Protein AF-0000000066913625 (afdb_homodimer)

Nearest PDB structures (foldseek):
  9cai-assembly1_CZ  TM=9.473E-01  e=6.617E-18  Caenorhabditis elegans
  8c3a-assembly1_AA  TM=9.502E-01  e=1.843E-16  Candida albicans
  8eug-assembly1_Z  TM=9.203E-01  e=8.140E-16  Schizosaccharomyces pombe
  8ove-assembly1_Ba  TM=8.677E-01  e=1.788E-14  Trypanosoma brucei brucei
  8ipb-assembly1_CA  TM=9.277E-01  e=2.301E-13  Triticum aestivum

pLDDT: mean 92.74, std 6.45, range [60.88, 98.31]

Sequence (274 aa):
MGKIMKAGMVVLVLAGKYAGRKGLIVRTFDESTNERAYAHALVAGIDRYPLKITRKMGKHKRIHRSTIRPFLKIYNYSHLLPTRYKVADFTYDKKIINKECFRDPARKIKANREVKQMFQKRFKAGKNKWFFTKLRFMGKIMKAGMVVLVLAGKYAGRKGLIVRTFDESTNERAYAHALVAGIDRYPLKITRKMGKHKRIHRSTIRPFLKIYNYSHLLPTRYKVADFTYDKKIINKECFRDPARKIKANREVKQMFQKRFKAGKNKWFFTKLRF

InterPro domains:
  IPR001141 Large ribosomal subunit protein eL27 [PF01777] (52-137)
  IPR001141 Large ribosomal subunit protein eL27 [PTHR10497] (1-137)
  IPR005824 KOW [PF00467] (10-31)
  IPR008991 Translation protein SH3-like domain superfamily [SSF50104] (3-137)
  IPR018262 Large ribosomal subunit protein eL27, conserved site [PS01107] (126-137)
  IPR038655 Large ribosomal subunit protein eL27 superfamily [G3DSA:2.30.30.770] (1-137)
  IPR041991 Large ribosomal subunit protein eL27, KOW domain [cd06090] (6-87)

Secondary structure (DSSP, 8-state):
-TTT--TTEEEEE-SSTTTT-EEEEEEEE-SPPSS-SS-EEEEEEEEE------TTS-HHHHHHHH--EEEEEEEEGGGEEEEEEE-TT----TTTSSGGGGG-HHHHHHHHHHHHHHHHHHHHHT-SGGGGSPP--/-TTT--TTEEEEE-SSTTTT-EEEEEEEE-SPPSS-SS-EEEEEEEEE------TTS-HHHHHHHH--EEEEEEEEGGGEEEEEEE-TT----TTTSSGGGGGSHHHHHHHHHHHHHHHHHHHHHT-SGGGGSPP--

Radius of gyration: 21.04 Å; Cα contacts (8 Å, |Δi|>4): 490; chains: 2; bounding box: 54×60×44 Å

Structure (mmCIF, N/CA/C/O backbone):
data_AF-0000000066913625-model_v1
#
loop_
_entity.id
_entity.type
_entity.pdbx_description
1 polymer '60S ribosomal protein L27'
#
loop_
_atom_site.group_PDB
_atom_site.id
_atom_site.type_symbol
_atom_site.label_atom_id
_atom_site.label_alt_id
_atom_site.label_comp_id
_atom_site.label_asym_id
_atom_site.label_entity_id
_atom_site.label_seq_id
_atom_site.pdbx_PDB_ins_code
_atom_site.Cartn_x
_atom_site.Cartn_y
_atom_site.Cartn_z
_atom_site.occupancy
_atom_site.B_iso_or_equiv
_atom_site.auth_seq_id
_atom_site.auth_comp_id
_atom_site.auth_asym_id
_atom_site.auth_atom_id
_atom_site.pdbx_PDB_model_num
ATOM 1 N N . MET A 1 1 ? -13.797 2.035 -8.469 1 61.31 1 MET A N 1
ATOM 2 C CA . MET A 1 1 ? -12.547 1.294 -8.359 1 61.31 1 MET A CA 1
ATOM 3 C C . MET A 1 1 ? -12.266 0.5 -9.633 1 61.31 1 MET A C 1
ATOM 5 O O . MET A 1 1 ? -11.109 0.312 -10.008 1 61.31 1 MET A O 1
ATOM 9 N N . GLY A 1 2 ? -13.273 0.128 -10.523 1 62.38 2 GLY A N 1
ATOM 10 C CA . GLY A 1 2 ? -13.156 -0.75 -11.68 1 62.38 2 GLY A CA 1
ATOM 11 C C . GLY A 1 2 ? -12.289 -0.174 -12.781 1 62.38 2 GLY A C 1
ATOM 12 O O . GLY A 1 2 ? -11.594 -0.914 -13.484 1 62.38 2 GLY A O 1
ATOM 13 N N . LYS A 1 3 ? -12.227 1.143 -12.922 1 76.19 3 LYS A N 1
ATOM 14 C CA . LYS A 1 3 ? -11.516 1.65 -14.086 1 76.19 3 LYS A CA 1
ATOM 15 C C . LYS A 1 3 ? -10.016 1.729 -13.82 1 76.19 3 LYS A C 1
ATOM 17 O O . LYS A 1 3 ? -9.211 1.674 -14.75 1 76.19 3 LYS A O 1
ATOM 22 N N . ILE A 1 4 ? -9.57 1.562 -12.57 1 88.19 4 ILE A N 1
ATOM 23 C CA . ILE A 1 4 ? -8.172 1.751 -12.203 1 88.19 4 ILE A CA 1
ATOM 24 C C . ILE A 1 4 ? -7.441 0.412 -12.25 1 88.19 4 ILE A C 1
ATOM 26 O O . ILE A 1 4 ? -6.277 0.35 -12.656 1 88.19 4 ILE A O 1
ATOM 30 N N . MET A 1 5 ? -8.242 -0.646 -12.156 1 94.19 5 MET A N 1
ATOM 31 C CA . MET A 1 5 ? -7.625 -1.966 -12.047 1 94.19 5 MET A CA 1
ATOM 32 C C . MET A 1 5 ? -7.371 -2.561 -13.43 1 94.19 5 MET A C 1
ATOM 34 O O . MET A 1 5 ? -8.273 -2.594 -14.273 1 94.19 5 MET A O 1
ATOM 38 N N . LYS A 1 6 ? -6.227 -2.939 -13.641 1 93.62 6 LYS A N 1
ATOM 39 C CA . LYS A 1 6 ? -5.859 -3.537 -14.922 1 93.62 6 LYS A CA 1
ATOM 40 C C . LYS A 1 6 ? -4.898 -4.707 -14.727 1 93.62 6 LYS A C 1
ATOM 42 O O . LYS A 1 6 ? -4.148 -4.746 -13.75 1 93.62 6 LYS A O 1
ATOM 47 N N . ALA A 1 7 ? -4.988 -5.574 -15.68 1 94.25 7 ALA A N 1
ATOM 48 C CA . ALA A 1 7 ? -4.039 -6.684 -15.656 1 94.25 7 ALA A CA 1
ATOM 49 C C . ALA A 1 7 ? -2.6 -6.176 -15.648 1 94.25 7 ALA A C 1
ATOM 51 O O . ALA A 1 7 ? -2.266 -5.227 -16.359 1 94.25 7 ALA A O 1
ATOM 52 N N . GLY A 1 8 ? -1.758 -6.824 -14.82 1 95.44 8 GLY A N 1
ATOM 53 C CA . GLY A 1 8 ? -0.358 -6.438 -14.75 1 95.44 8 GLY A CA 1
ATOM 54 C C . GLY A 1 8 ? -0.072 -5.438 -13.641 1 95.44 8 GLY A C 1
ATOM 55 O O . GLY A 1 8 ? 1.09 -5.164 -13.336 1 95.44 8 GLY A O 1
ATOM 56 N N . MET A 1 9 ? -1.076 -4.918 -13.047 1 96.38 9 MET A N 1
ATOM 57 C CA . MET A 1 9 ? -0.913 -3.945 -11.977 1 96.38 9 MET A CA 1
ATOM 58 C C . MET A 1 9 ? -0.543 -4.637 -10.664 1 96.38 9 MET A C 1
ATOM 60 O O . MET A 1 9 ? -1.094 -5.688 -10.336 1 96.38 9 MET A O 1
ATOM 64 N N . VAL A 1 10 ? 0.346 -4.031 -10.008 1 97.44 10 VAL A N 1
ATOM 65 C CA . VAL A 1 10 ? 0.692 -4.512 -8.672 1 97.44 10 VAL A CA 1
ATOM 66 C C . VAL A 1 10 ? -0.268 -3.918 -7.645 1 97.44 10 VAL A C 1
ATOM 68 O O . VAL A 1 10 ? -0.562 -2.721 -7.68 1 97.44 10 VAL A O 1
ATOM 71 N N . VAL A 1 11 ? -0.704 -4.742 -6.746 1 97.88 11 VAL A N 1
ATOM 72 C CA . VAL A 1 11 ? -1.655 -4.309 -5.73 1 97.88 11 VAL A CA 1
ATOM 73 C C . VAL A 1 11 ? -1.216 -4.812 -4.359 1 97.88 11 VAL A C 1
ATOM 75 O O . VAL A 1 11 ? -0.392 -5.727 -4.262 1 97.88 11 VAL A O 1
ATOM 78 N N . LEU A 1 12 ? -1.674 -4.188 -3.348 1 97.38 12 LEU A N 1
ATOM 79 C CA . LEU A 1 12 ? -1.565 -4.68 -1.977 1 97.38 12 LEU A CA 1
ATOM 80 C C . LEU A 1 12 ? -2.895 -5.246 -1.495 1 97.38 12 LEU A C 1
ATOM 82 O O . LEU A 1 12 ? -3.938 -4.605 -1.639 1 97.38 12 LEU A O 1
ATOM 86 N N . VAL A 1 13 ? -2.852 -6.422 -0.965 1 97.19 13 VAL A N 1
ATOM 87 C CA . VAL A 1 13 ? -4.059 -7.016 -0.402 1 97.19 13 VAL A CA 1
ATOM 88 C C . VAL A 1 13 ? -4.379 -6.367 0.941 1 97.19 13 VAL A C 1
ATOM 90 O O . VAL A 1 13 ? -3.51 -6.254 1.808 1 97.19 13 VAL A O 1
ATOM 93 N N . LEU A 1 14 ? -5.629 -5.98 1.16 1 95.81 14 LEU A N 1
ATOM 94 C CA . LEU A 1 14 ? -5.969 -5.172 2.326 1 95.81 14 LEU A CA 1
ATOM 95 C C . LEU A 1 14 ? -6.723 -5.996 3.361 1 95.81 14 LEU A C 1
ATOM 97 O O . LEU A 1 14 ? -6.855 -5.582 4.516 1 95.81 14 LEU A O 1
ATOM 101 N N . ALA A 1 15 ? -7.184 -7.176 2.924 1 95.12 15 ALA A N 1
ATOM 102 C CA . ALA A 1 15 ? -8.055 -7.934 3.816 1 95.12 15 ALA A CA 1
ATOM 103 C C . ALA A 1 15 ? -7.801 -9.438 3.686 1 95.12 15 ALA A C 1
ATOM 105 O O . ALA A 1 15 ? -7.27 -9.898 2.672 1 95.12 15 ALA A O 1
ATOM 106 N N . GLY A 1 16 ? -8.164 -10.133 4.812 1 93.75 16 GLY A N 1
ATOM 107 C CA . GLY A 1 16 ? -8.125 -11.586 4.762 1 93.75 16 GLY A CA 1
ATOM 108 C C . GLY A 1 16 ? -6.773 -12.164 5.145 1 93.75 16 GLY A C 1
ATOM 109 O O . GLY A 1 16 ? -5.977 -11.5 5.809 1 93.75 16 GLY A O 1
ATOM 110 N N . LYS A 1 17 ? -6.555 -13.328 4.758 1 94.25 17 LYS A N 1
ATOM 111 C CA . LYS A 1 17 ? -5.391 -14.133 5.129 1 94.25 17 LYS A CA 1
ATOM 112 C C . LYS A 1 17 ? -4.102 -13.492 4.629 1 94.25 17 LYS A C 1
ATOM 114 O O . LYS A 1 17 ? -3.07 -13.547 5.305 1 94.25 17 LYS A O 1
ATOM 119 N N . TYR A 1 18 ? -4.227 -12.852 3.488 1 96.69 18 TYR A N 1
ATOM 120 C CA . TYR A 1 18 ? -3.014 -12.375 2.834 1 96.69 18 TYR A CA 1
ATOM 121 C C . TYR A 1 18 ? -2.914 -10.859 2.896 1 96.69 18 TYR A C 1
ATOM 123 O O . TYR A 1 18 ? -2.26 -10.234 2.057 1 96.69 18 TYR A O 1
ATOM 131 N N . ALA A 1 19 ? -3.625 -10.297 3.924 1 95.62 19 ALA A N 1
ATOM 132 C CA . ALA A 1 19 ? -3.535 -8.844 4.082 1 95.62 19 ALA A CA 1
ATOM 133 C C . ALA A 1 19 ? -2.088 -8.398 4.262 1 95.62 19 ALA A C 1
ATOM 135 O O . ALA A 1 19 ? -1.332 -9.016 5.02 1 95.62 19 ALA A O 1
ATOM 136 N N . GLY A 1 20 ? -1.718 -7.34 3.463 1 94.31 20 GLY A N 1
ATOM 137 C CA . GLY A 1 20 ? -0.367 -6.805 3.551 1 94.31 20 GLY A CA 1
ATOM 138 C C . GLY A 1 20 ? 0.569 -7.375 2.504 1 94.31 20 GLY A C 1
ATOM 139 O O . GLY A 1 20 ? 1.677 -6.867 2.311 1 94.31 20 GLY A O 1
ATOM 140 N N . ARG A 1 21 ? 0.112 -8.422 1.852 1 96.44 21 ARG A N 1
ATOM 141 C CA . ARG A 1 21 ? 0.942 -9.039 0.824 1 96.44 21 ARG A CA 1
ATOM 142 C C . ARG A 1 21 ? 0.783 -8.32 -0.513 1 96.44 21 ARG A C 1
ATOM 144 O O . ARG A 1 21 ? -0.276 -7.762 -0.8 1 96.44 21 ARG A O 1
ATOM 151 N N . LYS A 1 22 ? 1.824 -8.32 -1.261 1 97.38 22 LYS A N 1
ATOM 152 C CA . LYS A 1 22 ? 1.764 -7.785 -2.617 1 97.38 22 LYS A CA 1
ATOM 153 C C . LYS A 1 22 ? 1.231 -8.828 -3.598 1 97.38 22 LYS A C 1
ATOM 155 O O . LYS A 1 22 ? 1.508 -10.016 -3.453 1 97.38 22 LYS A O 1
ATOM 160 N N . GLY A 1 23 ? 0.48 -8.375 -4.559 1 98.06 23 GLY A N 1
ATOM 161 C CA . GLY A 1 23 ? -0.041 -9.242 -5.602 1 98.06 23 GLY A CA 1
ATOM 162 C C . GLY A 1 23 ? -0.01 -8.602 -6.98 1 98.06 23 GLY A C 1
ATOM 163 O O . GLY A 1 23 ? 0.17 -7.391 -7.102 1 98.06 23 GLY A O 1
ATOM 164 N N . LEU A 1 24 ? -0.147 -9.422 -7.906 1 97.5 24 LEU A N 1
ATOM 165 C CA . LEU A 1 24 ? -0.264 -9.039 -9.305 1 97.5 24 LEU A CA 1
ATOM 166 C C . LEU A 1 24 ? -1.645 -9.391 -9.852 1 97.5 24 LEU A C 1
ATOM 168 O O . LEU A 1 24 ? -2.094 -10.531 -9.734 1 97.5 24 LEU A O 1
ATOM 172 N N . ILE A 1 25 ? -2.234 -8.375 -10.453 1 96.88 25 ILE A N 1
ATOM 173 C CA . ILE A 1 25 ? -3.525 -8.656 -11.078 1 96.88 25 ILE A CA 1
ATOM 174 C C . ILE A 1 25 ? -3.316 -9.445 -12.367 1 96.88 25 ILE A C 1
ATOM 176 O O . ILE A 1 25 ? -2.68 -8.961 -13.305 1 96.88 25 ILE A O 1
ATOM 180 N N . VAL A 1 26 ? -3.855 -10.562 -12.398 1 96.25 26 VAL A N 1
ATOM 181 C CA . VAL A 1 26 ? -3.754 -11.43 -13.578 1 96.25 26 VAL A CA 1
ATOM 182 C C . VAL A 1 26 ? -4.875 -11.102 -14.555 1 96.25 26 VAL A C 1
ATOM 184 O O . VAL A 1 26 ? -4.648 -11.023 -15.766 1 96.25 26 VAL A O 1
ATOM 187 N N . ARG A 1 27 ? -6.051 -10.914 -14.047 1 94.12 27 ARG A N 1
ATOM 188 C CA . ARG A 1 27 ? -7.23 -10.617 -14.852 1 94.12 27 ARG A CA 1
ATOM 189 C C . ARG A 1 27 ? -8.273 -9.859 -14.039 1 94.12 27 ARG A C 1
ATOM 191 O O . ARG A 1 27 ? -8.414 -10.078 -12.836 1 94.12 27 ARG A O 1
ATOM 198 N N . THR A 1 28 ? -8.938 -9.031 -14.734 1 93.56 28 THR A N 1
ATOM 199 C CA . THR A 1 28 ? -9.992 -8.266 -14.094 1 93.56 28 THR A CA 1
ATOM 200 C C . THR A 1 28 ? -11.359 -8.68 -14.625 1 93.56 28 THR A C 1
ATOM 202 O O . THR A 1 28 ? -11.492 -9.07 -15.789 1 93.56 28 THR A O 1
ATOM 205 N N . PHE A 1 29 ? -12.281 -8.609 -13.75 1 91.62 29 PHE A N 1
ATOM 206 C CA . PHE A 1 29 ? -13.68 -8.875 -14.078 1 91.62 29 PHE A CA 1
ATOM 207 C C . PHE A 1 29 ? -14.57 -7.727 -13.617 1 91.62 29 PHE A C 1
ATOM 209 O O . PHE A 1 29 ? -15.156 -7.781 -12.531 1 91.62 29 PHE A O 1
ATOM 216 N N . ASP A 1 30 ? -14.758 -6.777 -14.438 1 87.56 30 ASP A N 1
ATOM 217 C CA . ASP A 1 30 ? -15.438 -5.543 -14.07 1 87.56 30 ASP A CA 1
ATOM 218 C C . ASP A 1 30 ? -16.953 -5.738 -14.047 1 87.56 30 ASP A C 1
ATOM 220 O O . ASP A 1 30 ? -17.672 -5.043 -13.32 1 87.56 30 ASP A O 1
ATOM 224 N N . GLU A 1 31 ? -17.406 -6.59 -14.945 1 81.5 31 GLU A N 1
ATOM 225 C CA . GLU A 1 31 ? -18.844 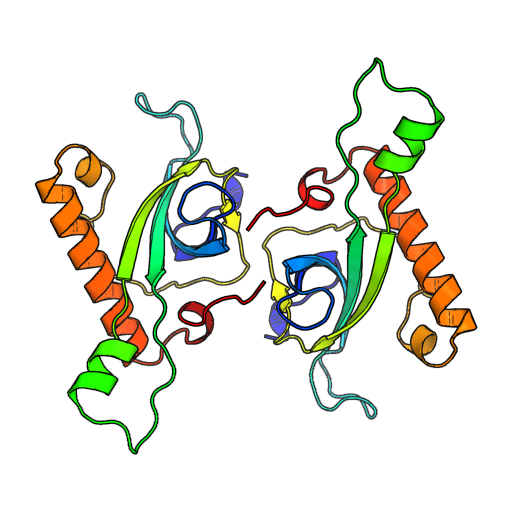-6.832 -14.992 1 81.5 31 GLU A CA 1
ATOM 226 C C . GLU A 1 31 ? -19.234 -7.977 -14.055 1 81.5 31 GLU A C 1
ATOM 228 O O . GLU A 1 31 ? -18.453 -8.922 -13.859 1 81.5 31 GLU A O 1
ATOM 233 N N . SER A 1 32 ? -20.297 -7.668 -13.266 1 73.5 32 SER A N 1
ATOM 234 C CA . SER A 1 32 ? -20.828 -8.695 -12.375 1 73.5 32 SER A CA 1
ATOM 235 C C . SER A 1 32 ? -21.078 -10 -13.125 1 73.5 32 SER A C 1
ATOM 237 O O . SER A 1 32 ? -21.5 -9.984 -14.281 1 73.5 32 SER A O 1
ATOM 239 N N . THR A 1 33 ? -20.422 -11 -12.688 1 72.81 33 THR A N 1
ATOM 240 C CA . THR A 1 33 ? -20.672 -12.328 -13.242 1 72.81 33 THR A CA 1
ATOM 241 C C . THR A 1 33 ? -21.734 -13.055 -12.43 1 72.81 33 THR A C 1
ATOM 243 O O . THR A 1 33 ? -22.156 -12.586 -11.367 1 72.81 33 THR A O 1
ATOM 246 N N . ASN A 1 34 ? -22.281 -13.961 -13.062 1 72.31 34 ASN A N 1
ATOM 247 C CA . ASN A 1 34 ? -23.297 -14.766 -12.391 1 72.31 34 ASN A CA 1
ATOM 248 C C . ASN A 1 34 ? -22.797 -15.305 -11.055 1 72.31 34 ASN A C 1
ATOM 250 O O . ASN A 1 34 ? -23.578 -15.5 -10.125 1 72.31 34 ASN A O 1
ATOM 254 N N . GLU A 1 35 ? -21.547 -15.375 -10.938 1 78.31 35 GLU A N 1
ATOM 255 C CA . GLU A 1 35 ? -21 -15.984 -9.734 1 78.31 35 GLU A CA 1
ATOM 256 C C . GLU A 1 35 ? -20.719 -14.938 -8.664 1 78.31 35 GLU A C 1
ATOM 258 O O . GLU A 1 35 ? -20.875 -15.195 -7.469 1 78.31 35 GLU A O 1
ATOM 263 N N . ARG A 1 36 ? -20.344 -13.734 -9.188 1 81.25 36 ARG A N 1
ATOM 264 C CA . ARG A 1 36 ? -20 -12.68 -8.242 1 81.25 36 ARG A CA 1
ATOM 265 C C . ARG A 1 36 ? -20.625 -11.352 -8.633 1 81.25 36 ARG A C 1
ATOM 267 O O . ARG A 1 36 ? -20.391 -10.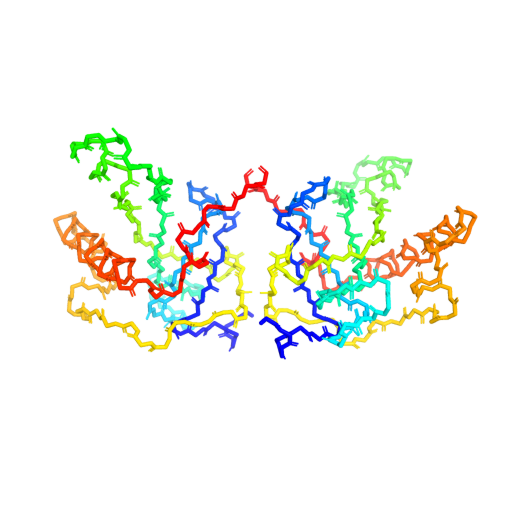844 -9.734 1 81.25 36 ARG A O 1
ATOM 274 N N . ALA A 1 37 ? -21.281 -10.859 -7.73 1 83.69 37 ALA A N 1
ATOM 275 C CA . ALA A 1 37 ? -22.078 -9.664 -7.992 1 83.69 37 ALA A CA 1
ATOM 276 C C . ALA A 1 37 ? -21.219 -8.406 -7.934 1 83.69 37 ALA A C 1
ATOM 278 O O . ALA A 1 37 ? -21.703 -7.305 -8.18 1 83.69 37 ALA A O 1
ATOM 279 N N . TYR A 1 38 ? -19.953 -8.602 -7.688 1 86.94 38 TYR A N 1
ATOM 280 C CA . TYR A 1 38 ? -19.109 -7.414 -7.551 1 86.94 38 TYR A CA 1
ATOM 281 C C . TYR A 1 38 ? -17.906 -7.488 -8.492 1 86.94 38 TYR A C 1
ATOM 283 O O . TYR A 1 38 ? -17.531 -8.57 -8.953 1 86.94 38 TYR A O 1
ATOM 291 N N . ALA A 1 39 ? -17.391 -6.324 -8.852 1 92.44 39 ALA A N 1
ATOM 292 C CA . ALA A 1 39 ? -16.141 -6.27 -9.602 1 92.44 39 ALA A CA 1
ATOM 293 C C . ALA A 1 39 ? -15.008 -6.926 -8.828 1 92.44 39 ALA A C 1
ATOM 295 O O . ALA A 1 39 ? -14.883 -6.738 -7.613 1 92.44 39 ALA A O 1
ATOM 296 N N . HIS A 1 40 ? -14.305 -7.727 -9.516 1 94.75 40 HIS A N 1
ATOM 297 C CA . HIS A 1 40 ? -13.281 -8.492 -8.82 1 94.75 40 HIS A CA 1
ATOM 298 C C . HIS A 1 40 ? -12.102 -8.805 -9.742 1 94.75 40 HIS A C 1
ATOM 300 O O . HIS A 1 40 ? -12.156 -8.5 -10.938 1 94.75 40 HIS A O 1
ATOM 306 N N . ALA A 1 41 ? -11.102 -9.281 -9.172 1 95.88 41 ALA A N 1
ATOM 307 C CA . ALA A 1 41 ? -9.891 -9.594 -9.922 1 95.88 41 ALA A CA 1
ATOM 308 C C . ALA A 1 41 ? -9.289 -10.914 -9.469 1 95.88 41 ALA A C 1
ATOM 310 O O . ALA A 1 41 ? -9.43 -11.305 -8.305 1 95.88 41 ALA A O 1
ATOM 311 N N . LEU A 1 42 ? -8.75 -11.578 -10.445 1 96.69 42 LEU A N 1
ATOM 312 C CA . LEU A 1 42 ? -7.859 -12.695 -10.141 1 96.69 42 LEU A CA 1
ATOM 313 C C . LEU A 1 42 ? -6.449 -12.203 -9.836 1 96.69 42 LEU A C 1
ATOM 315 O O . LEU A 1 42 ? -5.82 -11.547 -10.672 1 96.69 42 LEU A O 1
ATOM 319 N N . VAL A 1 43 ? -5.945 -12.547 -8.602 1 98 43 VAL A N 1
ATOM 320 C CA . VAL A 1 43 ? -4.68 -11.992 -8.141 1 98 43 VAL A CA 1
ATOM 321 C C . VAL A 1 43 ? -3.705 -13.117 -7.812 1 98 43 VAL A C 1
ATOM 323 O O . VAL A 1 43 ? -4.055 -14.062 -7.098 1 98 43 VAL A O 1
ATOM 326 N N . ALA A 1 44 ? -2.547 -13.016 -8.414 1 98.06 44 ALA A N 1
ATOM 327 C CA . ALA A 1 44 ? -1.406 -13.844 -8.023 1 98.06 44 ALA A CA 1
ATOM 328 C C . ALA A 1 44 ? -0.477 -13.078 -7.082 1 98.06 44 ALA A C 1
ATOM 330 O O . ALA A 1 44 ? 0.078 -12.047 -7.453 1 98.06 44 ALA A O 1
ATOM 331 N N . GLY A 1 45 ? -0.254 -13.609 -5.871 1 98.31 45 GLY A N 1
ATOM 332 C CA . GLY A 1 45 ? 0.525 -12.867 -4.895 1 98.31 45 GLY A CA 1
ATOM 333 C C . GLY A 1 45 ? 1.609 -13.703 -4.234 1 98.31 45 GLY A C 1
ATOM 334 O O . GLY A 1 45 ? 1.809 -14.867 -4.594 1 98.31 45 GLY A O 1
ATOM 335 N N . ILE A 1 46 ? 2.305 -13.016 -3.398 1 98.25 46 ILE A N 1
ATOM 336 C CA . ILE A 1 46 ? 3.408 -13.664 -2.697 1 98.25 46 ILE A CA 1
ATOM 337 C C . ILE A 1 46 ? 3.049 -13.844 -1.224 1 98.25 46 ILE A C 1
ATOM 339 O O . ILE A 1 46 ? 2.854 -12.867 -0.501 1 98.25 46 ILE A O 1
ATOM 343 N N . ASP A 1 47 ? 3 -15.062 -0.816 1 97.38 47 ASP A N 1
ATOM 344 C CA . ASP A 1 47 ? 2.707 -15.375 0.58 1 97.38 47 ASP A CA 1
ATOM 345 C C . ASP A 1 47 ? 3.986 -15.422 1.411 1 97.38 47 ASP A C 1
ATOM 347 O O . ASP A 1 47 ? 4.07 -14.797 2.469 1 97.38 47 ASP A O 1
ATOM 351 N N . ARG A 1 48 ? 4.988 -16.062 0.918 1 96.75 48 ARG A N 1
ATOM 352 C CA . ARG A 1 48 ? 6.305 -16.109 1.547 1 96.75 48 ARG A CA 1
ATOM 353 C C . ARG A 1 48 ? 7.367 -15.484 0.646 1 96.75 48 ARG A C 1
ATOM 355 O O . ARG A 1 48 ? 7.633 -15.992 -0.447 1 96.75 48 ARG A O 1
ATOM 362 N N . TYR A 1 49 ? 7.895 -14.469 1.174 1 97.5 49 TYR A N 1
ATOM 363 C CA . TYR A 1 49 ? 8.898 -13.734 0.413 1 97.5 49 TYR A CA 1
ATOM 364 C C . TYR A 1 49 ? 10.273 -14.383 0.549 1 97.5 49 TYR A C 1
ATOM 366 O O . TYR A 1 49 ? 10.594 -14.961 1.591 1 97.5 49 TYR A O 1
ATOM 374 N N . PRO A 1 50 ? 11.055 -14.242 -0.523 1 96.5 50 PRO A N 1
ATOM 375 C CA . PRO A 1 50 ? 12.445 -14.68 -0.395 1 96.5 50 PRO A CA 1
ATOM 376 C C . PRO A 1 50 ? 13.234 -13.844 0.6 1 96.5 50 PRO A C 1
ATOM 378 O O . PRO A 1 50 ? 12.938 -12.664 0.799 1 96.5 50 PRO A O 1
ATOM 381 N N . LEU A 1 51 ? 14.242 -14.516 1.228 1 95.31 51 LEU A N 1
ATOM 382 C CA . LEU A 1 51 ? 15.07 -13.852 2.232 1 95.31 51 LEU A CA 1
ATOM 383 C C . LEU A 1 51 ? 16.484 -13.617 1.709 1 95.31 51 LEU A C 1
ATOM 385 O O . LEU A 1 51 ? 16.875 -14.188 0.69 1 95.31 51 LEU A O 1
ATOM 389 N N . LYS A 1 52 ? 17.109 -12.758 2.373 1 92.12 52 LYS A N 1
ATOM 390 C CA . LYS A 1 52 ? 18.484 -12.445 1.988 1 92.12 52 LYS A CA 1
ATOM 391 C C . LYS A 1 52 ? 19.391 -13.664 2.121 1 92.12 52 LYS A C 1
ATOM 393 O O . LYS A 1 52 ? 19.281 -14.414 3.092 1 92.12 52 LYS A O 1
ATOM 398 N N . ILE A 1 53 ? 20.281 -13.766 1.177 1 93.31 53 ILE A N 1
ATOM 399 C CA . ILE A 1 53 ? 21.234 -14.875 1.134 1 93.31 53 ILE A CA 1
ATOM 400 C C . ILE A 1 53 ? 22.656 -14.352 1.271 1 93.31 53 ILE A C 1
ATOM 402 O O . ILE A 1 53 ? 23 -13.312 0.698 1 93.31 53 ILE A O 1
ATOM 406 N N . THR A 1 54 ? 23.375 -14.977 2.209 1 94.12 54 THR A N 1
ATOM 407 C CA . THR A 1 54 ? 24.781 -14.617 2.322 1 94.12 54 THR A CA 1
ATOM 408 C C . THR A 1 54 ? 25.656 -15.688 1.69 1 94.12 54 THR A C 1
ATOM 410 O O . THR A 1 54 ? 25.219 -16.812 1.457 1 94.12 54 THR A O 1
ATOM 413 N N . ARG A 1 55 ? 26.984 -15.359 1.442 1 92.12 55 ARG A N 1
ATOM 414 C CA . ARG A 1 55 ? 27.922 -16.234 0.76 1 92.12 55 ARG A CA 1
ATOM 415 C C . ARG A 1 55 ? 28.297 -17.422 1.642 1 92.12 55 ARG A C 1
ATOM 417 O O . ARG A 1 55 ? 28.594 -18.516 1.137 1 92.12 55 ARG A O 1
ATOM 424 N N . LYS A 1 56 ? 28.234 -17.266 2.77 1 96.06 56 LYS A N 1
ATO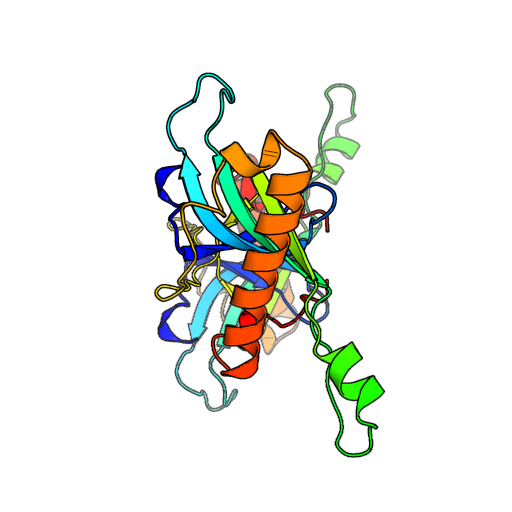M 425 C CA . LYS A 1 56 ? 28.688 -18.297 3.701 1 96.06 56 LYS A CA 1
ATOM 426 C C . LYS A 1 56 ? 27.625 -19.375 3.887 1 96.06 56 LYS A C 1
ATOM 428 O O . LYS A 1 56 ? 27.906 -20.453 4.406 1 96.06 56 LYS A O 1
ATOM 433 N N . MET A 1 57 ? 26.5 -19.078 3.389 1 95.75 57 MET A N 1
ATOM 434 C CA . MET A 1 57 ? 25.391 -19.984 3.627 1 95.75 57 MET A CA 1
ATOM 435 C C . MET A 1 57 ? 25.5 -21.234 2.744 1 95.75 57 MET A C 1
ATOM 437 O O . MET A 1 57 ? 25.938 -21.141 1.596 1 95.75 57 MET A O 1
ATOM 441 N N . GLY A 1 58 ? 25.125 -22.391 3.168 1 95.69 58 GLY A N 1
ATOM 442 C CA . GLY A 1 58 ? 25.125 -23.641 2.41 1 95.69 58 GLY A CA 1
ATOM 443 C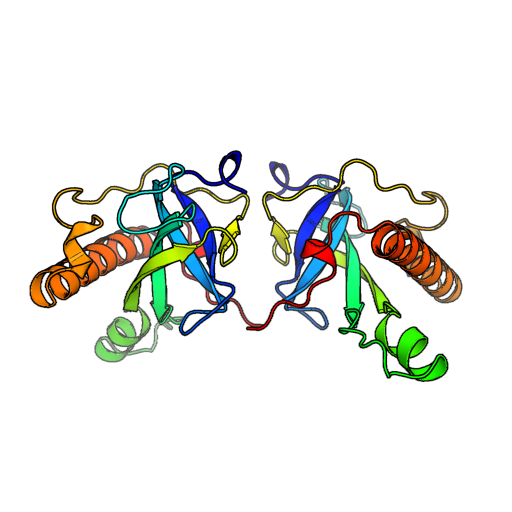 C . GLY A 1 58 ? 24.062 -23.672 1.329 1 95.69 58 GLY A C 1
ATOM 444 O O . GLY A 1 58 ? 23.156 -22.828 1.316 1 95.69 58 GLY A O 1
ATOM 445 N N . LYS A 1 59 ? 24.188 -24.641 0.529 1 94.94 59 LYS A N 1
ATOM 446 C CA . LYS A 1 59 ? 23.281 -24.766 -0.618 1 94.94 59 LYS A CA 1
ATOM 447 C C . LYS A 1 59 ? 21.844 -24.938 -0.169 1 94.94 59 LYS A C 1
ATOM 449 O O . LYS A 1 59 ? 20.938 -24.281 -0.707 1 94.94 59 LYS A O 1
ATOM 454 N N . HIS A 1 60 ? 21.609 -25.828 0.766 1 95.25 60 HIS A N 1
ATOM 455 C CA . HIS A 1 60 ? 20.25 -26.109 1.225 1 95.25 60 HIS A CA 1
ATOM 456 C C . HIS A 1 60 ? 19.594 -24.859 1.815 1 95.25 60 HIS A C 1
ATOM 458 O O . HIS A 1 60 ? 18.422 -24.578 1.538 1 95.25 60 HIS A O 1
ATOM 464 N N . LYS A 1 61 ? 20.359 -24.078 2.541 1 94.38 61 LYS A N 1
ATOM 465 C CA . LYS A 1 61 ? 19.844 -22.844 3.16 1 94.38 61 LYS A CA 1
ATOM 466 C C . LYS A 1 61 ? 19.562 -21.781 2.113 1 94.38 61 LYS A C 1
ATOM 468 O O . LYS A 1 61 ? 18.578 -21.047 2.211 1 94.38 61 LYS A O 1
ATOM 473 N N . ARG A 1 62 ? 20.328 -21.781 1.104 1 95.19 62 ARG A N 1
ATOM 474 C CA . ARG A 1 62 ? 20.141 -20.828 0.025 1 95.19 62 ARG A CA 1
ATOM 475 C C . ARG A 1 62 ? 18.844 -21.094 -0.737 1 95.19 62 ARG A C 1
ATOM 477 O O . ARG A 1 62 ? 18.109 -20.156 -1.058 1 95.19 62 ARG A O 1
ATOM 484 N N . ILE A 1 63 ? 18.656 -22.312 -1.001 1 93.38 63 ILE A N 1
ATOM 485 C CA . ILE A 1 63 ? 17.453 -22.703 -1.729 1 93.38 63 ILE A CA 1
ATOM 486 C C . ILE A 1 63 ? 16.219 -22.375 -0.891 1 93.38 63 ILE A C 1
ATOM 488 O O . ILE A 1 63 ? 15.25 -21.797 -1.395 1 93.38 63 ILE A O 1
ATOM 492 N N . HIS A 1 64 ? 16.297 -22.688 0.364 1 94.25 64 HIS A N 1
ATOM 493 C CA . HIS A 1 64 ? 15.18 -22.453 1.275 1 94.25 64 HIS A CA 1
ATOM 494 C C . HIS A 1 64 ? 14.852 -20.969 1.38 1 94.25 64 HIS A C 1
ATOM 496 O O . HIS A 1 64 ? 13.688 -20.594 1.338 1 94.25 64 HIS A O 1
ATOM 502 N N . ARG A 1 65 ? 15.852 -20.188 1.324 1 95.38 65 ARG A N 1
ATOM 503 C CA . ARG A 1 65 ? 15.68 -18.75 1.529 1 95.38 65 ARG A CA 1
ATOM 504 C C . ARG A 1 65 ? 15.234 -18.062 0.243 1 95.38 65 ARG A C 1
ATOM 506 O O . ARG A 1 65 ? 14.664 -16.969 0.282 1 95.38 65 ARG A O 1
ATOM 513 N N . SER A 1 66 ? 15.453 -18.703 -0.858 1 95.38 66 SER A N 1
ATOM 514 C CA . SER A 1 66 ? 15.117 -18.078 -2.137 1 95.38 66 SER A CA 1
ATOM 515 C C . SER A 1 66 ? 13.766 -18.562 -2.654 1 95.38 66 SER A C 1
ATOM 517 O O . SER A 1 66 ? 13.289 -18.094 -3.688 1 95.38 66 SER A O 1
ATOM 519 N N . THR A 1 67 ? 13.203 -19.484 -1.937 1 95.69 67 THR A N 1
ATOM 520 C CA . THR A 1 67 ? 11.961 -20.094 -2.404 1 95.69 67 THR A CA 1
ATOM 521 C C . THR A 1 67 ? 10.773 -19.172 -2.119 1 95.69 67 THR A C 1
ATOM 523 O O . THR A 1 67 ? 10.641 -18.641 -1.01 1 95.69 67 THR A O 1
ATOM 526 N N . ILE A 1 68 ? 9.984 -19.016 -3.139 1 97.25 68 ILE A N 1
ATOM 527 C CA . ILE A 1 68 ? 8.797 -18.172 -3.033 1 97.25 68 ILE A CA 1
ATOM 528 C C . ILE A 1 68 ? 7.555 -19.047 -2.9 1 97.25 68 ILE A C 1
ATOM 530 O O . ILE A 1 68 ? 7.414 -20.047 -3.605 1 97.25 68 ILE A O 1
ATOM 534 N N . ARG A 1 69 ? 6.703 -18.688 -1.965 1 97.69 69 ARG A N 1
ATOM 535 C CA . ARG A 1 69 ? 5.387 -19.312 -1.871 1 97.69 69 ARG A CA 1
ATOM 536 C C . ARG A 1 69 ? 4.297 -18.344 -2.342 1 97.69 69 ARG A C 1
ATOM 538 O O . ARG A 1 69 ? 4.066 -17.312 -1.718 1 97.69 69 ARG A O 1
ATOM 545 N N . PRO A 1 70 ? 3.705 -18.719 -3.418 1 98.12 70 PRO A N 1
ATOM 546 C CA . PRO A 1 70 ? 2.678 -17.828 -3.947 1 98.12 70 PRO A CA 1
ATOM 547 C C . PRO A 1 70 ? 1.283 -18.141 -3.412 1 98.12 70 PRO A C 1
ATOM 549 O O . PRO A 1 70 ? 1.11 -19.109 -2.664 1 98.12 70 PRO A O 1
ATOM 552 N N . PHE A 1 71 ? 0.33 -17.312 -3.684 1 98 71 PHE A N 1
ATOM 553 C CA . PHE A 1 71 ? -1.095 -17.594 -3.541 1 98 71 PHE A CA 1
ATOM 554 C C . PHE A 1 71 ? -1.868 -17.078 -4.75 1 98 71 PHE A C 1
ATOM 556 O O . PHE A 1 71 ? -1.407 -16.172 -5.453 1 98 71 PHE A O 1
ATOM 563 N N . LEU A 1 72 ? -2.893 -17.703 -5.023 1 97.81 72 LEU A N 1
ATOM 564 C CA . LEU A 1 72 ? -3.822 -17.344 -6.082 1 97.81 72 LEU A CA 1
ATOM 565 C C . LEU A 1 72 ? -5.242 -17.219 -5.543 1 97.81 72 LEU A C 1
ATOM 567 O O . LEU A 1 72 ? -5.777 -18.156 -4.961 1 97.81 72 LEU A O 1
ATOM 571 N N . LYS A 1 73 ? -5.824 -16 -5.777 1 97 73 LYS A N 1
ATOM 572 C CA . LYS A 1 73 ? -7.133 -15.773 -5.168 1 97 73 LYS A CA 1
ATOM 573 C C . LYS A 1 73 ? -7.91 -14.703 -5.922 1 97 73 LYS A C 1
ATOM 575 O O . LYS A 1 73 ? -7.32 -13.859 -6.598 1 97 73 LYS A O 1
ATOM 580 N N . ILE A 1 74 ? -9.211 -14.805 -5.781 1 95.81 74 ILE A N 1
ATOM 581 C CA . ILE A 1 74 ? -10.102 -13.789 -6.32 1 95.81 74 ILE A CA 1
ATOM 582 C C . ILE A 1 74 ? -10.422 -12.758 -5.242 1 95.81 74 ILE A C 1
ATOM 584 O O . ILE A 1 74 ? -10.781 -13.117 -4.121 1 95.81 74 ILE A O 1
ATOM 588 N N . TYR A 1 75 ? -10.266 -11.484 -5.586 1 95.5 75 TYR A N 1
ATOM 589 C CA . TYR A 1 75 ? -10.523 -10.422 -4.617 1 95.5 75 TYR A CA 1
ATOM 590 C C . TYR A 1 75 ? -11.531 -9.422 -5.16 1 95.5 75 TYR A C 1
ATOM 592 O O . TYR A 1 75 ? -11.508 -9.086 -6.344 1 95.5 75 TYR A O 1
ATOM 600 N N . ASN A 1 76 ? -12.43 -9.023 -4.215 1 94.25 76 ASN A N 1
ATOM 601 C CA . ASN A 1 76 ? -13.156 -7.789 -4.484 1 94.25 76 ASN A CA 1
ATOM 602 C C . ASN A 1 76 ? -12.203 -6.605 -4.648 1 94.25 76 ASN A C 1
ATOM 604 O O . ASN A 1 76 ? -11.219 -6.488 -3.922 1 94.25 76 ASN A O 1
ATOM 608 N N . TYR A 1 77 ? -12.484 -5.766 -5.645 1 94.5 77 TYR A N 1
ATOM 609 C CA . TYR A 1 77 ? -11.625 -4.605 -5.852 1 94.5 77 TYR A CA 1
ATOM 610 C C . TYR A 1 77 ? -11.43 -3.832 -4.555 1 94.5 77 TYR A C 1
ATOM 612 O O . TYR A 1 77 ? -10.344 -3.303 -4.297 1 94.5 77 TYR A O 1
ATOM 620 N N . SER A 1 78 ? -12.328 -3.781 -3.695 1 91.88 78 SER A N 1
ATOM 621 C CA . SER A 1 78 ? -12.273 -3.006 -2.461 1 91.88 78 SER A CA 1
ATOM 622 C C . SER A 1 78 ? -11.219 -3.559 -1.507 1 91.88 78 SER A C 1
ATOM 624 O O . SER A 1 78 ? -10.797 -2.873 -0.571 1 91.88 78 SER A O 1
ATOM 626 N N . HIS A 1 79 ? -10.781 -4.73 -1.765 1 95.38 79 HIS A N 1
ATOM 627 C CA . HIS A 1 79 ? -9.797 -5.375 -0.896 1 95.38 79 HIS A CA 1
ATOM 628 C C . HIS A 1 79 ? -8.391 -5.25 -1.469 1 95.38 79 HIS A C 1
ATOM 630 O O . HIS A 1 79 ? -7.457 -5.895 -0.981 1 95.38 79 HIS A O 1
ATOM 636 N N . LEU A 1 80 ? -8.359 -4.445 -2.424 1 96.25 80 LEU A N 1
ATOM 637 C CA . LEU A 1 80 ? -7.062 -4.258 -3.064 1 96.25 80 LEU A CA 1
ATOM 638 C C . LEU A 1 80 ? -6.684 -2.783 -3.111 1 96.25 80 LEU A C 1
ATOM 640 O O . LEU A 1 80 ? -7.523 -1.932 -3.41 1 96.25 80 LEU A O 1
ATOM 644 N N . LEU A 1 81 ? -5.441 -2.568 -2.807 1 95.12 81 LEU A N 1
ATOM 645 C CA . LEU A 1 81 ? -4.891 -1.231 -2.996 1 95.12 81 LEU A CA 1
ATOM 646 C C . LEU A 1 81 ? -4 -1.18 -4.23 1 95.12 81 LEU A C 1
ATOM 648 O O . LEU A 1 81 ? -2.906 -1.75 -4.238 1 95.12 81 LEU A O 1
ATOM 652 N N . PRO A 1 82 ? -4.48 -0.481 -5.23 1 96.06 82 PRO A N 1
ATOM 653 C CA . PRO A 1 82 ? -3.674 -0.43 -6.453 1 96.06 82 PRO A CA 1
ATOM 654 C C . PRO A 1 82 ? -2.443 0.465 -6.312 1 96.06 82 PRO A C 1
ATOM 656 O O . PRO A 1 82 ? -2.541 1.574 -5.781 1 96.06 82 PRO A O 1
ATOM 659 N N . THR A 1 83 ? -1.359 -0.006 -6.805 1 96.81 83 THR A N 1
ATOM 660 C CA . THR A 1 83 ? -0.132 0.782 -6.809 1 96.81 83 THR A CA 1
ATOM 661 C C . THR A 1 83 ? 0.154 1.332 -8.203 1 96.81 83 THR A C 1
ATOM 663 O O . THR A 1 83 ? -0.525 0.975 -9.172 1 96.81 83 THR A O 1
ATOM 666 N N . ARG A 1 84 ? 1.157 2.174 -8.328 1 95.25 84 ARG A N 1
ATOM 667 C CA . ARG A 1 84 ? 1.544 2.727 -9.625 1 95.25 84 ARG A CA 1
ATOM 668 C C . ARG A 1 84 ? 2.5 1.79 -10.359 1 95.25 84 ARG A C 1
ATOM 670 O O . ARG A 1 84 ? 2.885 2.055 -11.5 1 95.25 84 ARG A O 1
ATOM 677 N N . TYR A 1 85 ? 2.822 0.77 -9.727 1 93.38 85 TYR A N 1
ATOM 678 C CA . TYR A 1 85 ? 3.742 -0.182 -10.336 1 93.38 85 TYR A CA 1
ATOM 679 C C . TYR A 1 85 ? 2.994 -1.185 -11.211 1 93.38 85 TYR A C 1
ATOM 681 O O . TYR A 1 85 ? 1.899 -1.629 -10.852 1 93.38 85 TYR A O 1
ATOM 689 N N . LYS A 1 86 ? 3.637 -1.484 -12.312 1 92.56 86 LYS A N 1
ATOM 690 C CA . LYS A 1 86 ? 3.08 -2.453 -13.258 1 92.56 86 LYS A CA 1
ATOM 691 C C . LYS A 1 86 ? 4.145 -3.439 -13.727 1 92.56 86 LYS A C 1
ATOM 693 O O . LYS A 1 86 ? 5.312 -3.072 -13.875 1 92.56 86 LYS A O 1
ATOM 698 N N . VAL A 1 87 ? 3.678 -4.629 -13.859 1 92.06 87 VAL A N 1
ATOM 699 C CA . VAL A 1 87 ? 4.492 -5.648 -14.508 1 92.06 87 VAL A CA 1
ATOM 700 C C . VAL A 1 87 ? 3.869 -6.027 -15.852 1 92.06 87 VAL A C 1
ATOM 702 O O . VAL A 1 87 ? 2.855 -6.727 -15.898 1 92.06 87 VAL A O 1
ATOM 705 N N . ALA A 1 88 ? 4.359 -5.461 -16.922 1 79.94 88 ALA A N 1
ATOM 706 C CA . ALA A 1 88 ? 3.729 -5.562 -18.234 1 79.94 88 ALA A CA 1
ATOM 707 C C . ALA A 1 88 ? 4.074 -6.887 -18.906 1 79.94 88 ALA A C 1
ATOM 709 O O . ALA A 1 88 ? 3.287 -7.414 -19.688 1 79.94 88 ALA A O 1
ATOM 710 N N . ASP A 1 89 ? 5.16 -7.465 -18.594 1 84.12 89 ASP A N 1
ATOM 711 C CA . ASP A 1 89 ? 5.648 -8.562 -19.422 1 84.12 89 ASP A CA 1
ATOM 712 C C . ASP A 1 89 ? 5.539 -9.898 -18.688 1 84.12 89 ASP A C 1
ATOM 714 O O . ASP A 1 89 ? 6.363 -10.789 -18.891 1 84.12 89 ASP A O 1
ATOM 718 N N . PHE A 1 90 ? 4.543 -9.984 -17.875 1 82.62 90 PHE A N 1
ATOM 719 C CA . PHE A 1 90 ? 4.461 -11.289 -17.234 1 82.62 90 PHE A CA 1
ATOM 720 C C . PHE A 1 90 ? 3.697 -12.281 -18.109 1 82.62 90 PHE A C 1
ATOM 722 O O . PHE A 1 90 ? 2.75 -11.898 -18.812 1 82.62 90 PHE A O 1
ATOM 729 N N . THR A 1 91 ? 4.227 -13.422 -18.219 1 85.81 91 THR A N 1
ATOM 730 C CA . THR A 1 91 ? 3.637 -14.477 -19.031 1 85.81 91 THR A CA 1
ATOM 731 C C . THR A 1 91 ? 3.168 -15.641 -18.156 1 85.81 91 THR A C 1
ATOM 733 O O . THR A 1 91 ? 3.836 -16 -17.188 1 85.81 91 THR A O 1
ATOM 736 N N . TYR A 1 92 ? 2.035 -16.062 -18.438 1 86.38 92 TYR A N 1
ATOM 737 C CA . TYR A 1 92 ? 1.484 -17.203 -17.734 1 86.38 92 TYR A CA 1
ATOM 738 C C . TYR A 1 92 ? 0.555 -18.016 -18.641 1 86.38 92 TYR A C 1
ATOM 740 O O . TYR A 1 92 ? 0.155 -17.531 -19.703 1 86.38 92 TYR A O 1
ATOM 748 N N . ASP A 1 93 ? 0.376 -19.234 -18.297 1 92.38 93 ASP A N 1
ATOM 749 C CA . ASP A 1 93 ? -0.539 -20.094 -19.031 1 92.38 93 ASP A CA 1
ATOM 750 C C . ASP A 1 93 ? -1.992 -19.781 -18.688 1 92.38 93 ASP A C 1
ATOM 752 O O . ASP A 1 93 ? -2.473 -20.141 -17.609 1 92.38 93 ASP A O 1
ATOM 756 N N . LYS A 1 94 ? -2.738 -19.266 -19.609 1 91.56 94 LYS A N 1
ATOM 757 C CA . LYS A 1 94 ? -4.109 -18.812 -19.391 1 91.56 94 LYS A CA 1
ATOM 758 C C . LYS A 1 94 ? -5.055 -19.984 -19.188 1 91.56 94 LYS A C 1
ATOM 760 O O . LYS A 1 94 ? -6.145 -19.828 -18.625 1 91.56 94 LYS A O 1
ATOM 765 N N . LYS A 1 95 ? -4.598 -21.094 -19.703 1 94.12 95 LYS A N 1
ATOM 766 C CA . LYS A 1 95 ? -5.438 -22.281 -19.547 1 94.12 95 LYS A CA 1
ATOM 767 C C . LYS A 1 95 ? -5.371 -22.828 -18.109 1 94.12 95 LYS A C 1
ATOM 769 O O . LYS A 1 95 ? -6.324 -23.438 -17.641 1 94.12 95 LYS A O 1
ATOM 774 N N . ILE A 1 96 ? -4.301 -22.547 -17.5 1 95.69 96 ILE A N 1
ATOM 775 C CA . ILE A 1 96 ? -4.09 -23.078 -16.156 1 95.69 96 ILE A CA 1
ATOM 776 C C . ILE A 1 96 ? -4.527 -22.047 -15.117 1 95.69 96 ILE A C 1
ATOM 778 O O . ILE A 1 96 ? -5.281 -22.375 -14.195 1 95.69 96 ILE A O 1
ATOM 782 N N . ILE A 1 97 ? -4.062 -20.797 -15.297 1 95.75 97 ILE A N 1
ATOM 783 C CA . ILE A 1 97 ? -4.395 -19.734 -14.359 1 95.75 97 ILE A CA 1
ATOM 784 C C . ILE A 1 97 ? -5.641 -19 -14.844 1 95.75 97 ILE A C 1
ATOM 786 O O . ILE A 1 97 ? -5.555 -18.141 -15.727 1 95.75 97 ILE A O 1
ATOM 790 N N . ASN A 1 98 ? -6.672 -19.312 -14.359 1 93.44 98 ASN A N 1
ATOM 791 C CA . ASN A 1 98 ? -7.945 -18.672 -14.656 1 93.44 98 ASN A CA 1
ATOM 792 C C . ASN A 1 98 ? -8.969 -18.906 -13.547 1 93.44 98 ASN A C 1
ATOM 794 O O . ASN A 1 98 ? -8.648 -19.516 -12.523 1 93.44 98 ASN A O 1
ATOM 798 N N . LYS A 1 99 ? -10.141 -18.453 -13.727 1 89 99 LYS A N 1
ATOM 799 C CA . LYS A 1 99 ? -11.164 -18.516 -12.688 1 89 99 LYS A CA 1
ATOM 800 C C . LYS A 1 99 ? -11.602 -19.953 -12.414 1 89 99 LYS A C 1
ATOM 802 O O . LYS A 1 99 ? -12.094 -20.266 -11.336 1 89 99 LYS A O 1
ATOM 807 N N . GLU A 1 100 ? -11.469 -20.781 -13.359 1 90.94 100 GLU A N 1
ATOM 808 C CA . GLU A 1 100 ? -11.945 -22.156 -13.266 1 90.94 100 GLU A CA 1
ATOM 809 C C . GLU A 1 100 ? -11.062 -22.984 -12.344 1 90.94 100 GLU A C 1
ATOM 811 O O . GLU A 1 100 ? -11.461 -24.062 -11.898 1 90.94 100 GLU A O 1
ATOM 816 N N . CYS A 1 101 ? -9.914 -22.453 -12.023 1 93 101 CYS A N 1
ATOM 817 C CA . CYS A 1 101 ? -8.977 -23.234 -11.227 1 93 101 CYS A CA 1
ATOM 818 C C . CYS A 1 101 ? -9.492 -23.422 -9.805 1 93 101 CYS A C 1
ATOM 820 O O . CYS A 1 101 ? -9.07 -24.344 -9.102 1 93 101 CYS A O 1
ATOM 822 N N . PHE A 1 102 ? -10.461 -22.641 -9.398 1 93 102 PHE A N 1
ATOM 823 C CA . PHE A 1 102 ? -10.93 -22.688 -8.023 1 93 102 PHE A CA 1
ATOM 824 C C . PHE A 1 102 ? -12.055 -23.703 -7.863 1 93 102 PHE A C 1
ATOM 826 O O . PHE A 1 102 ? -12.5 -23.984 -6.75 1 93 102 PHE A O 1
ATOM 833 N N . ARG A 1 103 ? -12.523 -24.203 -8.93 1 91.12 103 ARG A N 1
ATOM 834 C CA . ARG A 1 103 ? -13.633 -25.156 -8.891 1 91.12 103 ARG A CA 1
ATOM 835 C C . ARG A 1 103 ? -13.148 -26.547 -8.516 1 91.12 103 ARG A C 1
ATOM 837 O O . ARG A 1 103 ? -13.938 -27.375 -8.055 1 91.12 103 ARG A O 1
ATOM 844 N N . ASP A 1 104 ? -11.867 -26.859 -8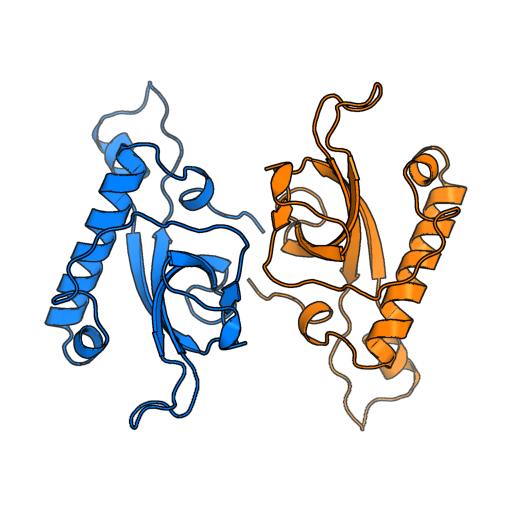.742 1 93.44 104 ASP A N 1
ATOM 845 C CA . ASP A 1 104 ? -11.258 -28.156 -8.484 1 93.44 104 ASP A CA 1
ATOM 846 C C . ASP A 1 104 ? -9.961 -28.016 -7.699 1 93.44 104 ASP A C 1
ATOM 848 O O . ASP A 1 104 ? -9.078 -27.25 -8.094 1 93.44 104 ASP A O 1
ATOM 852 N N . PRO A 1 105 ? -9.898 -28.703 -6.621 1 94.19 105 PRO A N 1
ATOM 853 C CA . PRO A 1 105 ? -8.68 -28.594 -5.805 1 94.19 105 PRO A CA 1
ATOM 854 C C . PRO A 1 105 ? -7.414 -28.906 -6.59 1 94.19 105 PRO A C 1
ATOM 856 O O . PRO A 1 105 ? -6.383 -28.25 -6.395 1 94.19 105 PRO A O 1
ATOM 859 N N . ALA A 1 106 ? -7.531 -29.922 -7.383 1 95.75 106 ALA A N 1
ATOM 860 C CA . ALA A 1 106 ? -6.367 -30.328 -8.172 1 95.75 106 ALA A CA 1
ATOM 861 C C . ALA A 1 106 ? -5.949 -29.203 -9.125 1 95.75 106 ALA A C 1
ATOM 863 O O . ALA A 1 106 ? -4.758 -28.953 -9.32 1 95.75 106 ALA A O 1
ATOM 864 N N . ARG A 1 107 ? -6.895 -28.578 -9.742 1 95.75 107 ARG A N 1
ATOM 865 C CA . ARG A 1 107 ? -6.605 -27.469 -10.656 1 95.75 107 ARG A CA 1
ATOM 866 C C . ARG A 1 107 ? -6.008 -26.297 -9.898 1 95.75 107 ARG A C 1
ATOM 868 O O . ARG A 1 107 ? -5.129 -25.609 -10.422 1 95.75 107 ARG A O 1
ATOM 875 N N . LYS A 1 108 ? -6.5 -26.125 -8.734 1 95.81 108 LYS A N 1
ATOM 876 C CA . LYS A 1 108 ? -5.984 -25.031 -7.922 1 95.81 108 LYS A CA 1
ATOM 877 C C . LYS A 1 108 ? -4.52 -25.25 -7.562 1 95.81 108 LYS A C 1
ATOM 879 O O . LYS A 1 108 ? -3.709 -24.328 -7.629 1 95.81 108 LYS A O 1
ATOM 884 N N . ILE A 1 109 ? -4.23 -26.469 -7.188 1 96.38 109 ILE A N 1
ATOM 885 C CA . ILE A 1 109 ? -2.855 -26.812 -6.836 1 96.38 109 ILE A CA 1
ATOM 886 C C . ILE A 1 109 ? -1.945 -26.594 -8.039 1 96.38 109 ILE A C 1
ATOM 888 O O . ILE A 1 109 ? -0.863 -26.016 -7.906 1 96.38 109 ILE A O 1
ATOM 892 N N . LYS A 1 110 ? -2.432 -27 -9.195 1 96.44 110 LYS A N 1
ATOM 893 C CA . LYS A 1 110 ? -1.661 -26.828 -10.422 1 96.44 110 LYS A CA 1
ATOM 894 C C . LYS A 1 110 ? -1.47 -25.359 -10.75 1 96.44 110 LYS A C 1
ATOM 896 O O . LYS A 1 110 ? -0.382 -24.938 -11.156 1 96.44 110 LYS A O 1
ATOM 901 N N . ALA A 1 111 ? -2.48 -24.625 -10.609 1 97.5 111 ALA A N 1
ATOM 902 C CA . ALA A 1 111 ? -2.414 -23.188 -10.875 1 97.5 111 ALA A CA 1
ATOM 903 C C . ALA A 1 111 ? -1.414 -22.5 -9.953 1 97.5 111 ALA A C 1
ATOM 905 O O . ALA A 1 111 ? -0.624 -21.672 -10.391 1 97.5 111 ALA A O 1
ATOM 906 N N . ASN A 1 112 ? -1.461 -22.844 -8.719 1 96.75 112 ASN A N 1
ATOM 907 C CA . ASN A 1 112 ? -0.531 -22.266 -7.75 1 96.75 112 ASN A CA 1
ATOM 908 C C . ASN A 1 112 ? 0.917 -22.609 -8.094 1 96.75 112 ASN A C 1
ATOM 910 O O . ASN A 1 112 ? 1.814 -21.797 -7.91 1 96.75 112 ASN A O 1
ATOM 914 N N . ARG A 1 113 ? 1.073 -23.812 -8.547 1 96.44 113 ARG A N 1
ATOM 915 C CA . ARG A 1 113 ? 2.41 -24.219 -8.969 1 96.44 113 ARG A CA 1
ATOM 916 C C . ARG A 1 113 ? 2.883 -23.375 -10.156 1 96.44 113 ARG A C 1
ATOM 918 O O . ARG A 1 113 ? 4.059 -23.016 -10.242 1 96.44 113 ARG A O 1
ATOM 925 N N . GLU A 1 114 ? 1.992 -23.156 -11.055 1 96.5 114 GLU A N 1
ATOM 926 C CA . GLU A 1 114 ? 2.311 -22.328 -12.211 1 96.5 114 GLU A CA 1
ATOM 927 C C . GLU A 1 114 ? 2.678 -20.906 -11.781 1 96.5 114 GLU A C 1
ATOM 929 O O . GLU A 1 114 ? 3.615 -20.312 -12.32 1 96.5 114 GLU A O 1
ATOM 934 N N . VAL A 1 115 ? 1.952 -20.359 -10.844 1 97.12 115 VAL A N 1
ATOM 935 C CA . VAL A 1 115 ? 2.246 -19.016 -10.336 1 97.12 115 VAL A CA 1
ATOM 936 C C . VAL A 1 115 ? 3.625 -19 -9.68 1 97.12 115 VAL A C 1
ATOM 938 O O . VAL A 1 115 ? 4.406 -18.078 -9.875 1 97.12 115 VAL A O 1
ATOM 941 N N . LYS A 1 116 ? 3.877 -20.031 -8.93 1 96.88 116 LYS A N 1
ATOM 942 C CA . LYS A 1 116 ? 5.188 -20.156 -8.297 1 96.88 116 LYS A CA 1
ATOM 943 C C . LYS A 1 116 ? 6.305 -20.094 -9.328 1 96.88 116 LYS A C 1
ATOM 945 O O . LYS A 1 116 ? 7.289 -19.375 -9.148 1 96.88 116 LYS A O 1
ATOM 950 N N . GLN A 1 117 ? 6.145 -20.828 -10.344 1 95 117 GLN A N 1
ATOM 951 C CA . GLN A 1 117 ? 7.156 -20.859 -11.398 1 95 117 GLN A CA 1
ATOM 952 C C . GLN A 1 117 ? 7.309 -19.484 -12.055 1 95 117 GLN A C 1
ATOM 954 O O . GLN A 1 117 ? 8.422 -19.047 -12.344 1 95 117 GLN A O 1
ATOM 959 N N . MET A 1 118 ? 6.238 -18.875 -12.258 1 94.19 118 MET A N 1
ATOM 960 C CA . MET A 1 118 ? 6.234 -17.547 -12.852 1 94.19 118 MET A CA 1
ATOM 961 C C . MET A 1 118 ? 7.027 -16.562 -12 1 94.19 118 MET A C 1
ATOM 963 O O . MET A 1 118 ? 7.895 -15.852 -12.5 1 94.19 118 MET A O 1
ATOM 967 N N . PHE A 1 119 ? 6.805 -16.547 -10.711 1 96.38 119 PHE A N 1
ATOM 968 C CA . PHE A 1 119 ? 7.469 -15.625 -9.789 1 96.38 119 PHE A CA 1
ATOM 969 C C . PHE A 1 119 ? 8.93 -16 -9.609 1 96.38 119 PHE A C 1
ATOM 971 O O . PHE A 1 119 ? 9.805 -15.133 -9.578 1 96.38 119 PHE A O 1
ATOM 978 N N . GLN A 1 120 ? 9.164 -17.328 -9.602 1 95.38 120 GLN A N 1
ATOM 979 C CA . GLN A 1 120 ? 10.539 -17.781 -9.43 1 95.38 120 GLN A CA 1
ATOM 980 C C . GLN A 1 120 ? 11.406 -17.375 -10.609 1 95.38 120 GLN A C 1
ATOM 982 O O . GLN A 1 120 ? 12.531 -16.906 -10.43 1 95.38 120 GLN A O 1
ATOM 987 N N . LYS A 1 121 ? 10.867 -17.531 -11.781 1 93.44 121 LYS A N 1
ATOM 988 C CA . LYS A 1 121 ? 11.602 -17.141 -12.984 1 93.44 121 LYS A CA 1
ATOM 989 C C . LYS A 1 121 ? 11.93 -15.656 -12.969 1 93.44 121 LYS A C 1
ATOM 991 O O . LYS A 1 121 ? 13.062 -15.266 -13.266 1 93.44 121 LYS A O 1
ATOM 996 N N . ARG A 1 122 ? 10.992 -14.93 -12.562 1 93.75 122 ARG A N 1
ATOM 997 C CA . ARG A 1 122 ? 11.195 -13.484 -12.531 1 93.75 122 ARG A CA 1
ATOM 998 C C . ARG A 1 122 ? 12.18 -13.094 -11.438 1 93.75 122 ARG A C 1
ATOM 1000 O O . ARG A 1 122 ? 13.055 -12.25 -11.656 1 93.75 122 ARG A O 1
ATOM 1007 N N . PHE A 1 123 ? 12.039 -13.672 -10.336 1 95 123 PHE A N 1
ATOM 1008 C CA . PHE A 1 123 ? 12.93 -13.406 -9.211 1 95 123 PHE A CA 1
ATOM 1009 C C . PHE A 1 123 ? 14.375 -13.742 -9.578 1 95 123 PHE A C 1
ATOM 1011 O O . PHE A 1 123 ? 15.281 -12.953 -9.328 1 95 123 PHE A O 1
ATOM 1018 N N . LYS A 1 124 ? 14.547 -14.828 -10.164 1 93.12 124 LYS A N 1
ATOM 1019 C CA . LYS A 1 124 ? 15.883 -15.273 -10.555 1 93.12 124 LYS A CA 1
ATOM 1020 C C . LYS A 1 124 ? 16.484 -14.352 -11.617 1 93.12 124 LYS A C 1
ATOM 1022 O O . LYS A 1 124 ? 17.703 -14.133 -11.641 1 93.12 124 LYS A O 1
ATOM 1027 N N . ALA A 1 125 ? 15.664 -13.789 -12.461 1 93.12 125 ALA A N 1
ATOM 1028 C CA . ALA A 1 125 ? 16.109 -12.891 -13.516 1 93.12 125 ALA A CA 1
ATOM 1029 C C . ALA A 1 125 ? 16.438 -11.508 -12.953 1 93.12 125 ALA A C 1
ATOM 1031 O O . ALA A 1 125 ? 16.969 -10.648 -13.664 1 93.12 125 ALA A O 1
ATOM 1032 N N . GLY A 1 126 ? 16.078 -11.289 -11.727 1 92.06 126 GLY A N 1
ATOM 1033 C CA . GLY A 1 126 ? 16.359 -10.008 -11.094 1 92.06 126 GLY A CA 1
ATOM 1034 C C . GLY A 1 126 ? 15.422 -8.906 -11.531 1 92.06 126 GLY A C 1
ATOM 1035 O O . GLY A 1 126 ? 15.766 -7.723 -11.461 1 92.06 126 GLY A O 1
ATOM 1036 N N . LYS A 1 127 ? 14.297 -9.359 -12.102 1 92.19 127 LYS A N 1
ATOM 1037 C CA . LYS A 1 127 ? 13.32 -8.375 -12.57 1 92.19 127 LYS A CA 1
ATOM 1038 C C . LYS A 1 127 ? 12.375 -7.961 -11.445 1 92.19 127 LYS A C 1
ATOM 1040 O O . LYS A 1 127 ? 11.906 -8.805 -10.68 1 92.19 127 LYS A O 1
ATOM 1045 N N . ASN A 1 128 ? 12.094 -6.641 -11.32 1 91.56 128 ASN A N 1
ATOM 1046 C CA . ASN A 1 128 ? 11.156 -6.086 -10.359 1 91.56 128 ASN A CA 1
ATOM 1047 C C . ASN A 1 128 ? 11.492 -6.52 -8.93 1 91.56 128 ASN A C 1
ATOM 1049 O O . ASN A 1 128 ? 10.633 -7.023 -8.211 1 91.56 128 ASN A O 1
ATOM 1053 N N . LYS A 1 129 ? 12.711 -6.305 -8.516 1 90.88 129 LYS A N 1
ATOM 1054 C CA . LYS A 1 129 ? 13.188 -6.723 -7.203 1 90.88 129 LYS A CA 1
ATOM 1055 C C . LYS A 1 129 ? 12.289 -6.184 -6.094 1 90.88 129 LYS A C 1
ATOM 1057 O O . LYS A 1 129 ? 12.078 -6.852 -5.082 1 90.88 129 LYS A O 1
ATOM 1062 N N . TRP A 1 130 ? 11.742 -5.023 -6.266 1 89.5 130 TRP A N 1
ATOM 1063 C CA . TRP A 1 130 ? 10.875 -4.383 -5.285 1 89.5 130 TRP A CA 1
ATOM 1064 C C . TRP A 1 130 ? 9.641 -5.234 -5.016 1 89.5 130 TRP A C 1
ATOM 1066 O O . TRP A 1 130 ? 9.094 -5.215 -3.91 1 89.5 130 TRP A O 1
ATOM 1076 N N . PHE A 1 131 ? 9.211 -6.027 -5.996 1 94.69 131 PHE A N 1
ATOM 1077 C CA . PHE A 1 131 ? 8 -6.84 -5.879 1 94.69 131 PHE A CA 1
ATOM 1078 C C . PHE A 1 131 ? 8.227 -8.008 -4.922 1 94.69 131 PHE A C 1
ATOM 1080 O O . PHE A 1 131 ? 7.305 -8.43 -4.223 1 94.69 131 PHE A O 1
ATOM 1087 N N . PHE A 1 132 ? 9.422 -8.438 -4.816 1 96.25 132 PHE A N 1
ATOM 1088 C CA . PHE A 1 132 ? 9.719 -9.656 -4.066 1 96.25 132 PHE A CA 1
ATOM 1089 C C . PHE A 1 132 ? 10.273 -9.32 -2.688 1 96.25 132 PHE A C 1
ATOM 1091 O O . PHE A 1 132 ? 10.711 -10.211 -1.956 1 96.25 132 PHE A O 1
ATOM 1098 N N . THR A 1 133 ? 10.227 -8.039 -2.338 1 93.62 133 THR A N 1
ATOM 1099 C CA . THR A 1 133 ? 10.664 -7.605 -1.016 1 93.62 133 THR A CA 1
ATOM 1100 C C . THR A 1 133 ? 9.469 -7.41 -0.089 1 93.62 133 THR A C 1
ATOM 1102 O O . THR A 1 133 ? 8.523 -6.703 -0.431 1 93.62 133 THR A O 1
ATOM 1105 N N . LYS A 1 134 ? 9.555 -8.047 1.073 1 93.5 134 LYS A N 1
ATOM 1106 C CA . LYS A 1 134 ? 8.461 -7.961 2.033 1 93.5 134 LYS A CA 1
ATOM 1107 C C . LYS A 1 134 ? 8.312 -6.543 2.582 1 93.5 134 LYS A C 1
ATOM 1109 O O . LYS A 1 134 ? 9.312 -5.891 2.9 1 93.5 134 LYS A O 1
ATOM 1114 N N . LEU A 1 135 ? 7.062 -6.137 2.688 1 90.88 135 LEU A N 1
ATOM 1115 C CA . LEU A 1 135 ? 6.789 -4.859 3.338 1 90.88 135 LEU A CA 1
ATOM 1116 C C . LEU A 1 135 ? 6.777 -5.012 4.855 1 90.88 135 LEU A C 1
ATOM 1118 O O . LEU A 1 135 ? 6.148 -5.93 5.387 1 90.88 135 LEU A O 1
ATOM 1122 N N . ARG A 1 136 ? 7.48 -4.242 5.484 1 84.31 136 ARG A N 1
ATOM 1123 C CA . ARG A 1 136 ? 7.598 -4.375 6.934 1 84.31 136 ARG A CA 1
ATOM 1124 C C . ARG A 1 136 ? 6.816 -3.279 7.648 1 84.31 136 ARG A C 1
ATOM 1126 O O . ARG A 1 136 ? 7.305 -2.156 7.793 1 84.31 136 ARG A O 1
ATOM 1133 N N . PHE A 1 137 ? 5.562 -3.574 7.945 1 83.31 137 PHE A N 1
ATOM 1134 C CA . PHE A 1 137 ? 4.73 -2.621 8.664 1 83.31 137 PHE A CA 1
ATOM 1135 C C . PHE A 1 137 ? 4.668 -2.971 10.148 1 83.31 137 PHE A C 1
ATOM 1137 O O . PHE A 1 137 ? 4.848 -4.129 10.523 1 83.31 137 PHE A O 1
ATOM 1144 N N . MET B 1 1 ? 12.258 5.891 -9.797 1 60.88 1 MET B N 1
ATOM 1145 C CA . MET B 1 1 ? 11.164 6.219 -8.883 1 60.88 1 MET B CA 1
ATOM 1146 C C . MET B 1 1 ? 10.75 7.68 -9.039 1 60.88 1 MET B C 1
ATOM 1148 O O . MET B 1 1 ? 9.57 8.008 -8.891 1 60.88 1 MET B O 1
ATOM 1152 N N . GLY B 1 2 ? 11.578 8.664 -9.5 1 61.78 2 GLY B N 1
ATOM 1153 C CA . GLY B 1 2 ? 11.328 10.094 -9.555 1 61.78 2 GLY B CA 1
ATOM 1154 C C . GLY B 1 2 ? 10.219 10.469 -10.516 1 61.78 2 GLY B C 1
ATOM 1155 O O . GLY B 1 2 ? 9.477 11.422 -10.266 1 61.78 2 GLY B O 1
ATOM 1156 N N . LYS B 1 3 ? 10 9.711 -11.57 1 75.31 3 LYS B N 1
ATOM 1157 C CA . LYS B 1 3 ? 9.031 10.188 -12.555 1 75.31 3 LYS B CA 1
ATOM 1158 C C . LYS B 1 3 ? 7.605 9.805 -12.148 1 75.31 3 LYS B C 1
ATOM 1160 O O . LYS B 1 3 ? 6.645 10.469 -12.555 1 75.31 3 LYS B O 1
ATOM 1165 N N . ILE B 1 4 ? 7.434 8.953 -11.148 1 88.12 4 ILE B N 1
ATOM 1166 C CA . ILE B 1 4 ? 6.121 8.43 -10.789 1 88.12 4 ILE B CA 1
ATOM 1167 C C . ILE B 1 4 ? 5.516 9.281 -9.672 1 88.12 4 ILE B C 1
ATOM 1169 O O . ILE B 1 4 ? 4.309 9.523 -9.648 1 88.12 4 ILE B O 1
ATOM 1173 N N . MET B 1 5 ? 6.406 9.969 -8.977 1 94.12 5 MET B N 1
ATOM 1174 C CA . MET B 1 5 ? 5.945 10.703 -7.801 1 94.12 5 MET B CA 1
ATOM 1175 C C . MET B 1 5 ? 5.484 12.109 -8.18 1 94.12 5 MET B C 1
ATOM 1177 O O . MET B 1 5 ? 6.211 12.844 -8.859 1 94.12 5 MET B O 1
ATOM 1181 N N . LYS B 1 6 ? 4.355 12.414 -7.809 1 93.62 6 LYS B N 1
ATOM 1182 C CA . LYS B 1 6 ? 3.805 13.734 -8.102 1 93.62 6 LYS B CA 1
ATOM 1183 C C . LYS B 1 6 ? 3.004 14.273 -6.922 1 93.62 6 LYS B C 1
ATOM 1185 O O . LYS B 1 6 ? 2.459 13.5 -6.133 1 93.62 6 LYS B O 1
ATOM 1190 N N . ALA B 1 7 ? 2.998 15.555 -6.898 1 94.25 7 ALA B N 1
ATOM 1191 C CA . ALA B 1 7 ? 2.172 16.188 -5.871 1 94.25 7 ALA B CA 1
ATOM 1192 C C . ALA B 1 7 ? 0.722 15.727 -5.973 1 94.25 7 ALA B C 1
ATOM 1194 O O . ALA B 1 7 ? 0.177 15.609 -7.074 1 94.25 7 ALA B O 1
ATOM 1195 N N . GLY B 1 8 ? 0.115 15.469 -4.789 1 95.38 8 GLY B N 1
ATOM 1196 C CA . GLY B 1 8 ? -1.275 15.047 -4.77 1 95.38 8 GLY B CA 1
ATOM 1197 C C . GLY B 1 8 ? -1.438 13.531 -4.77 1 95.38 8 GLY B C 1
ATOM 1198 O O . GLY B 1 8 ? -2.539 13.023 -4.559 1 95.38 8 GLY B O 1
ATOM 1199 N N . MET B 1 9 ? -0.392 12.828 -4.973 1 96.31 9 MET B N 1
ATOM 1200 C CA . MET B 1 9 ? -0.436 11.367 -4.992 1 96.31 9 MET B CA 1
ATOM 1201 C C . MET B 1 9 ? -0.491 10.805 -3.574 1 96.31 9 MET B C 1
ATOM 1203 O O . MET B 1 9 ? 0.205 11.297 -2.682 1 96.31 9 MET B O 1
ATOM 1207 N N . VAL B 1 10 ? -1.304 9.844 -3.441 1 97.38 10 VAL B N 1
ATOM 1208 C CA . VAL B 1 10 ? -1.347 9.125 -2.172 1 97.38 10 VAL B CA 1
ATOM 1209 C C . VAL B 1 10 ? -0.26 8.055 -2.148 1 97.38 10 VAL B C 1
ATOM 1211 O O . VAL B 1 10 ? -0.079 7.324 -3.125 1 97.38 10 VAL B O 1
ATOM 1214 N N . VAL B 1 11 ? 0.407 7.961 -1.04 1 97.88 11 VAL B N 1
ATOM 1215 C CA . VAL B 1 11 ? 1.493 6.996 -0.904 1 97.88 11 VAL B CA 1
ATOM 1216 C C . VAL B 1 11 ? 1.367 6.258 0.428 1 97.88 11 VAL B C 1
ATOM 1218 O O . VAL B 1 11 ? 0.659 6.711 1.329 1 97.88 11 VAL B O 1
ATOM 1221 N N . LEU B 1 12 ? 1.953 5.129 0.523 1 97.38 12 LEU B N 1
ATOM 1222 C CA . LEU B 1 12 ? 2.148 4.414 1.778 1 97.38 12 LEU B CA 1
ATOM 1223 C C . LEU B 1 12 ? 3.59 4.539 2.258 1 97.38 12 LEU B C 1
ATOM 1225 O O . LEU B 1 12 ? 4.527 4.316 1.487 1 97.38 12 LEU B O 1
ATOM 1229 N N . VAL B 1 13 ? 3.744 4.91 3.482 1 97.25 13 VAL B N 1
ATOM 1230 C CA . VAL B 1 13 ? 5.082 4.984 4.059 1 97.25 13 VAL B CA 1
ATOM 1231 C C . VAL B 1 13 ? 5.59 3.576 4.359 1 97.25 13 VAL B C 1
ATOM 1233 O O . VAL B 1 13 ? 4.895 2.781 4.996 1 97.25 13 VAL B O 1
ATOM 1236 N N . LEU B 1 14 ? 6.824 3.264 3.975 1 95.88 14 LEU B N 1
ATOM 1237 C CA . LEU B 1 14 ? 7.301 1.887 4.043 1 95.88 14 LEU B CA 1
ATOM 1238 C C . LEU B 1 14 ? 8.305 1.718 5.176 1 95.88 14 LEU B C 1
ATOM 1240 O O . LEU B 1 14 ? 8.617 0.592 5.574 1 95.88 14 LEU B O 1
ATOM 1244 N N . ALA B 1 15 ? 8.789 2.857 5.695 1 95.12 15 ALA B N 1
ATOM 1245 C CA . ALA B 1 15 ? 9.875 2.762 6.664 1 95.12 15 ALA B CA 1
ATOM 1246 C C . ALA B 1 15 ? 9.742 3.818 7.754 1 95.12 15 ALA B C 1
ATOM 1248 O O . ALA B 1 15 ? 9.07 4.836 7.559 1 95.12 15 ALA B O 1
ATOM 1249 N N . GLY B 1 16 ? 10.359 3.463 8.922 1 93.75 16 GLY B N 1
ATOM 1250 C CA . GLY B 1 16 ? 10.445 4.449 9.992 1 93.75 16 GLY B CA 1
ATOM 1251 C C . GLY B 1 16 ? 9.242 4.422 10.922 1 93.75 16 GLY B C 1
ATOM 1252 O O . GLY B 1 16 ? 8.531 3.418 11 1 93.75 16 GLY B O 1
ATOM 1253 N N . LYS B 1 17 ? 9.055 5.461 11.594 1 94.25 17 LYS B N 1
ATOM 1254 C CA . LYS B 1 17 ? 8.062 5.609 12.648 1 94.25 17 LYS B CA 1
ATOM 1255 C C . LYS B 1 17 ? 6.648 5.457 12.102 1 94.25 17 LYS B C 1
ATOM 1257 O O . LYS B 1 17 ? 5.773 4.891 12.766 1 94.25 17 LYS B O 1
ATOM 1262 N N . TYR B 1 18 ? 6.5 5.895 10.875 1 96.75 18 TYR B N 1
ATOM 1263 C CA . TYR B 1 18 ? 5.145 5.969 10.336 1 96.75 18 TYR B CA 1
ATOM 1264 C C . TYR B 1 18 ? 4.93 4.918 9.25 1 96.75 18 TYR B C 1
ATOM 1266 O O . TYR B 1 18 ? 4.074 5.082 8.383 1 96.75 18 TYR B O 1
ATOM 1274 N N . ALA B 1 19 ? 5.77 3.85 9.344 1 95.62 19 ALA B N 1
ATOM 1275 C CA . ALA B 1 19 ? 5.586 2.773 8.367 1 95.62 19 ALA B CA 1
ATOM 1276 C C . ALA B 1 19 ? 4.168 2.219 8.43 1 95.62 19 ALA B C 1
ATOM 1278 O O . ALA B 1 19 ? 3.627 1.987 9.516 1 95.62 19 ALA B O 1
ATOM 1279 N N . GLY B 1 20 ? 3.557 2.082 7.199 1 94.31 20 GLY B N 1
ATOM 1280 C CA . GLY B 1 20 ? 2.207 1.549 7.109 1 94.31 20 GLY B CA 1
ATOM 1281 C C . GLY B 1 20 ? 1.143 2.627 7.047 1 94.31 20 GLY B C 1
ATOM 1282 O O . GLY B 1 20 ? -0.021 2.342 6.754 1 94.31 20 GLY B O 1
ATOM 1283 N N . ARG B 1 21 ? 1.553 3.846 7.324 1 96.44 21 ARG B N 1
ATOM 1284 C CA . ARG B 1 21 ? 0.6 4.949 7.293 1 96.44 21 ARG B CA 1
ATOM 1285 C C . ARG B 1 21 ? 0.444 5.5 5.879 1 96.44 21 ARG B C 1
ATOM 1287 O O . ARG B 1 21 ? 1.379 5.441 5.078 1 96.44 21 ARG B O 1
ATOM 1294 N N . LYS B 1 22 ? -0.72 5.965 5.594 1 97.38 22 LYS B N 1
ATOM 1295 C CA . LYS B 1 22 ? -0.963 6.633 4.32 1 97.38 22 LYS B CA 1
ATOM 1296 C C . LYS B 1 22 ? -0.541 8.102 4.383 1 97.38 22 LYS B C 1
ATOM 1298 O O . LYS B 1 22 ? -0.68 8.75 5.422 1 97.38 22 LYS B O 1
ATOM 1303 N N . GLY B 1 23 ? -0.025 8.602 3.293 1 98.06 23 GLY B N 1
ATOM 1304 C CA . GLY B 1 23 ? 0.357 10 3.184 1 98.06 23 GLY B CA 1
ATOM 1305 C C . GLY B 1 23 ? 0.016 10.609 1.837 1 98.06 23 GLY B C 1
ATOM 1306 O O . GLY B 1 23 ? -0.297 9.883 0.886 1 98.06 23 GLY B O 1
ATOM 1307 N N . LEU B 1 24 ? 0.058 11.852 1.838 1 97.38 24 LEU B N 1
ATOM 1308 C CA . LEU B 1 24 ? -0.122 12.664 0.638 1 97.38 24 LEU B CA 1
ATOM 1309 C C . LEU B 1 24 ? 1.159 13.414 0.292 1 97.38 24 LEU B C 1
ATOM 1311 O O . LEU B 1 24 ? 1.724 14.109 1.14 1 97.38 24 LEU B O 1
ATOM 1315 N N . ILE B 1 25 ? 1.537 13.25 -0.969 1 96.88 25 ILE B N 1
ATOM 1316 C CA . ILE B 1 25 ? 2.707 14.016 -1.395 1 96.88 25 ILE B CA 1
ATOM 1317 C C . ILE B 1 25 ? 2.328 15.484 -1.581 1 96.88 25 ILE B C 1
ATOM 1319 O O . ILE B 1 25 ? 1.488 15.812 -2.422 1 96.88 25 ILE B O 1
ATOM 1323 N N . VAL B 1 26 ? 2.941 16.281 -0.856 1 96.25 26 VAL B N 1
ATOM 1324 C CA . VAL B 1 26 ? 2.697 17.719 -0.933 1 96.25 26 VAL B CA 1
ATOM 1325 C C . VAL B 1 26 ? 3.582 18.344 -2.014 1 96.25 26 VAL B C 1
ATOM 1327 O O . VAL B 1 26 ? 3.123 19.172 -2.797 1 96.25 26 VAL B O 1
ATOM 1330 N N . ARG B 1 27 ? 4.805 17.938 -2.055 1 94.19 27 ARG B N 1
ATOM 1331 C CA . ARG B 1 27 ? 5.781 18.453 -3.01 1 94.19 27 ARG B CA 1
ATOM 1332 C C . ARG B 1 27 ? 6.887 17.438 -3.264 1 94.19 27 ARG B C 1
ATOM 1334 O O . ARG B 1 27 ? 7.262 16.688 -2.363 1 94.19 27 ARG B O 1
ATOM 1341 N N . THR B 1 28 ? 7.336 17.469 -4.449 1 93.5 28 THR B N 1
ATOM 1342 C CA . THR B 1 28 ? 8.422 16.562 -4.816 1 93.5 28 THR B CA 1
ATOM 1343 C C . THR B 1 28 ? 9.703 17.359 -5.102 1 93.5 28 THR B C 1
ATOM 1345 O O . THR B 1 28 ? 9.641 18.5 -5.566 1 93.5 28 THR B O 1
ATOM 1348 N N . PHE B 1 29 ? 10.766 16.734 -4.77 1 91.69 29 PHE B N 1
ATOM 1349 C CA . PHE B 1 29 ? 12.094 17.281 -5.039 1 91.69 29 PHE B CA 1
ATOM 1350 C C . PHE B 1 29 ? 12.953 16.266 -5.773 1 91.69 29 PHE B C 1
ATOM 1352 O O . PHE B 1 29 ? 13.742 15.539 -5.156 1 91.69 29 PHE B O 1
ATOM 1359 N N . ASP B 1 30 ? 12.891 16.266 -7.047 1 87.5 30 ASP B N 1
ATOM 1360 C CA . ASP B 1 30 ? 13.523 15.234 -7.867 1 87.5 30 ASP B CA 1
ATOM 1361 C C . ASP B 1 30 ? 15.023 15.477 -7.984 1 87.5 30 ASP B C 1
ATOM 1363 O O . ASP B 1 30 ? 15.797 14.531 -8.172 1 87.5 30 ASP B O 1
ATOM 1367 N N . GLU B 1 31 ? 15.359 16.75 -8 1 81.62 31 GLU B N 1
ATOM 1368 C CA . GLU B 1 31 ? 16.781 17.062 -8.102 1 81.62 31 GLU B CA 1
ATOM 1369 C C . GLU B 1 31 ? 17.438 17.141 -6.727 1 81.62 31 GLU B C 1
ATOM 1371 O O . GLU B 1 31 ? 16.797 17.547 -5.754 1 81.62 31 GLU B O 1
ATOM 1376 N N . SER B 1 32 ? 18.594 16.438 -6.645 1 74.25 32 SER B N 1
ATOM 1377 C CA . SER B 1 32 ? 19.375 16.5 -5.406 1 74.25 32 SER B CA 1
ATOM 1378 C C . SER B 1 32 ? 19.594 17.938 -4.957 1 74.25 32 SER B C 1
ATOM 1380 O O . SER B 1 32 ? 19.797 18.828 -5.785 1 74.25 32 SER B O 1
ATOM 1382 N N . THR B 1 33 ? 19.141 18.203 -3.785 1 73.25 33 THR B N 1
ATOM 1383 C CA . THR B 1 33 ? 19.422 19.516 -3.201 1 73.25 33 THR B CA 1
ATOM 1384 C C . THR B 1 33 ? 20.688 19.469 -2.34 1 73.25 33 THR B C 1
ATOM 1386 O O . THR B 1 33 ? 21.234 18.391 -2.104 1 73.25 33 THR B O 1
ATOM 1389 N N . ASN B 1 34 ? 21.172 20.562 -2.154 1 72.44 34 ASN B N 1
ATOM 1390 C CA . ASN B 1 34 ? 22.359 20.656 -1.313 1 72.44 34 ASN B CA 1
ATOM 1391 C C . ASN B 1 34 ? 22.156 19.969 0.031 1 72.44 34 ASN B C 1
ATOM 1393 O O . ASN B 1 34 ? 23.109 19.438 0.613 1 72.44 34 ASN B O 1
ATOM 1397 N N . GLU B 1 35 ? 20.969 19.844 0.402 1 78.75 35 GLU B N 1
ATOM 1398 C CA . GLU B 1 35 ? 20.688 19.297 1.725 1 78.75 35 GLU B CA 1
ATOM 1399 C C . GLU B 1 35 ? 20.516 17.781 1.661 1 78.75 35 GLU B C 1
ATOM 1401 O O . GLU B 1 35 ? 20.891 17.062 2.59 1 78.75 35 GLU B O 1
ATOM 1406 N N . ARG B 1 36 ? 19.953 17.359 0.478 1 81.38 36 ARG B N 1
ATOM 1407 C CA . ARG B 1 36 ? 19.688 15.93 0.351 1 81.38 36 ARG B CA 1
ATOM 1408 C C . ARG B 1 36 ? 20.125 15.406 -1.015 1 81.38 36 ARG B C 1
ATOM 1410 O O . ARG B 1 36 ? 19.641 15.867 -2.047 1 81.38 36 ARG B O 1
ATOM 1417 N N . ALA B 1 37 ? 20.891 14.477 -0.93 1 84 37 ALA B N 1
ATOM 1418 C CA . ALA B 1 37 ? 21.531 13.961 -2.141 1 84 37 ALA B CA 1
ATOM 1419 C C . ALA B 1 37 ? 20.594 13.016 -2.893 1 84 37 ALA B C 1
ATOM 1421 O O . ALA B 1 37 ? 20.938 12.5 -3.959 1 84 37 ALA B O 1
ATOM 1422 N N . TYR B 1 38 ? 19.391 12.852 -2.369 1 87.12 38 TYR B N 1
ATOM 1423 C CA . TYR B 1 38 ? 18.5 11.898 -3.016 1 87.12 38 TYR B CA 1
ATOM 1424 C C . TYR B 1 38 ? 17.156 12.547 -3.33 1 87.12 38 TYR B C 1
ATOM 1426 O O . TYR B 1 38 ? 16.797 13.57 -2.736 1 87.12 38 TYR B O 1
ATOM 1434 N N . ALA B 1 39 ? 16.484 12.008 -4.32 1 92.44 39 ALA B N 1
ATOM 1435 C CA . ALA B 1 39 ? 15.109 12.43 -4.605 1 92.44 39 ALA B CA 1
ATOM 1436 C C . ALA B 1 39 ? 14.203 12.172 -3.41 1 92.44 39 ALA B C 1
ATOM 1438 O O . ALA B 1 39 ? 14.305 11.133 -2.754 1 92.44 39 ALA B O 1
ATOM 1439 N N . HIS B 1 40 ? 13.461 13.156 -3.129 1 94.75 40 HIS B N 1
ATOM 1440 C CA . HIS B 1 40 ? 12.648 13.055 -1.92 1 94.75 40 HIS B CA 1
ATOM 1441 C C . HIS B 1 40 ? 11.352 13.844 -2.053 1 94.75 40 HIS B C 1
ATOM 1443 O O . HIS B 1 40 ? 11.156 14.555 -3.043 1 94.75 40 HIS B O 1
ATOM 1449 N N . ALA B 1 41 ? 10.516 13.641 -1.139 1 95.88 41 ALA B N 1
ATOM 1450 C CA . ALA B 1 41 ? 9.211 14.297 -1.153 1 95.88 41 ALA B CA 1
ATOM 1451 C C . ALA B 1 41 ? 8.82 14.773 0.243 1 95.88 41 ALA B C 1
ATOM 1453 O O . ALA B 1 41 ? 9.219 14.172 1.244 1 95.88 41 ALA B O 1
ATOM 1454 N N . LEU B 1 42 ? 8.18 15.898 0.221 1 96.69 42 LEU B N 1
ATOM 1455 C CA . LEU B 1 42 ? 7.469 16.328 1.419 1 96.69 42 LEU B CA 1
ATOM 1456 C C . LEU B 1 42 ? 6.102 15.656 1.509 1 96.69 42 LEU B C 1
ATOM 1458 O O . LEU B 1 42 ? 5.273 15.805 0.608 1 96.69 42 LEU B O 1
ATOM 1462 N N . VAL B 1 43 ? 5.875 14.914 2.645 1 98 43 VAL B N 1
ATOM 1463 C CA . VAL B 1 43 ? 4.672 14.094 2.752 1 98 43 VAL B CA 1
ATOM 1464 C C . VAL B 1 43 ? 3.879 14.5 3.994 1 98 43 VAL B C 1
ATOM 1466 O O . VAL B 1 43 ? 4.441 14.617 5.086 1 98 43 VAL B O 1
ATOM 1469 N N . ALA B 1 44 ? 2.623 14.797 3.764 1 98 44 ALA B N 1
ATOM 1470 C CA . ALA B 1 44 ? 1.654 14.945 4.844 1 98 44 ALA B CA 1
ATOM 1471 C C . ALA B 1 44 ? 0.856 13.656 5.047 1 98 44 ALA B C 1
ATOM 1473 O O . ALA B 1 44 ? 0.152 13.211 4.141 1 98 44 ALA B O 1
ATOM 1474 N N . GLY B 1 45 ? 0.908 13.086 6.262 1 98.31 45 GLY B N 1
ATOM 1475 C CA . GLY B 1 45 ? 0.264 11.797 6.469 1 98.31 45 GLY B CA 1
ATOM 1476 C C . GLY B 1 45 ? -0.6 11.758 7.715 1 98.31 45 GLY B C 1
ATOM 1477 O O . GLY B 1 45 ? -0.768 12.773 8.391 1 98.31 45 GLY B O 1
ATOM 1478 N N . ILE B 1 46 ? -1.166 10.617 7.871 1 98.25 46 ILE B N 1
ATOM 1479 C CA . ILE B 1 46 ? -2.059 10.414 9.008 1 98.25 46 ILE B CA 1
ATOM 1480 C C . ILE B 1 46 ? -1.411 9.461 10.008 1 98.25 46 ILE B C 1
ATOM 1482 O O . ILE B 1 46 ? -1.168 8.297 9.695 1 98.25 46 ILE B O 1
ATOM 1486 N N . ASP B 1 47 ? -1.191 9.969 11.18 1 97.44 47 ASP B N 1
ATOM 1487 C CA . ASP B 1 47 ? -0.616 9.148 12.242 1 97.44 47 ASP B CA 1
ATOM 1488 C C . ASP B 1 47 ? -1.707 8.453 13.047 1 97.44 47 ASP B C 1
ATOM 1490 O O . ASP B 1 47 ? -1.643 7.238 13.266 1 97.44 47 ASP B O 1
ATOM 1494 N N . ARG B 1 48 ? -2.723 9.156 13.391 1 96.75 48 ARG B N 1
ATOM 1495 C CA . ARG B 1 48 ? -3.887 8.602 14.078 1 96.75 48 ARG B CA 1
ATOM 1496 C C . ARG B 1 48 ? -5.148 8.773 13.234 1 96.75 48 ARG B C 1
ATOM 1498 O O . ARG B 1 48 ? -5.566 9.898 12.961 1 96.75 48 ARG B O 1
ATOM 1505 N N . TYR B 1 49 ? -5.664 7.66 12.914 1 97.5 49 TYR B N 1
ATOM 1506 C CA . TYR B 1 49 ? -6.852 7.66 12.062 1 97.5 49 TYR B CA 1
ATOM 1507 C C . TYR B 1 49 ? -8.117 7.867 12.898 1 97.5 49 TYR B C 1
ATOM 1509 O O . TYR B 1 49 ? -8.188 7.434 14.047 1 97.5 49 TYR B O 1
ATOM 1517 N N . PRO B 1 50 ? -9.086 8.516 12.266 1 96.5 50 PRO B N 1
ATOM 1518 C CA . PRO B 1 50 ? -10.383 8.594 12.938 1 96.5 50 PRO B CA 1
ATOM 1519 C C . PRO B 1 50 ? -11.047 7.227 13.078 1 96.5 50 PRO B C 1
ATOM 1521 O O . PRO B 1 50 ? -10.812 6.328 12.266 1 96.5 50 PRO B O 1
ATOM 1524 N N . LEU B 1 51 ? -11.867 7.105 14.164 1 95.31 51 LEU B N 1
ATOM 1525 C CA . LEU B 1 51 ? -12.547 5.848 14.461 1 95.31 51 LEU B CA 1
ATOM 1526 C C . LEU B 1 51 ? -14.047 5.965 14.211 1 95.31 51 LEU B C 1
ATOM 1528 O O . LEU B 1 51 ? -14.57 7.07 14.07 1 95.31 51 LEU B O 1
ATOM 1532 N N . LYS B 1 52 ? -14.609 4.855 14.102 1 92.12 52 LYS B N 1
ATOM 1533 C CA . LYS B 1 52 ? -16.047 4.82 13.875 1 92.12 52 LYS B CA 1
ATOM 1534 C C . LYS B 1 52 ? -16.797 5.445 15.047 1 92.12 52 LYS B C 1
ATOM 1536 O O . LYS B 1 52 ? -16.453 5.215 16.203 1 92.12 52 LYS B O 1
ATOM 1541 N N . ILE B 1 53 ? -17.844 6.156 14.695 1 93.31 53 ILE B N 1
ATOM 1542 C CA . ILE B 1 53 ? -18.688 6.836 15.68 1 93.31 53 ILE B CA 1
ATOM 1543 C C . ILE B 1 53 ? -20.094 6.266 15.633 1 93.31 53 ILE B C 1
ATOM 1545 O O . ILE B 1 53 ? -20.625 5.992 14.555 1 93.31 53 ILE B O 1
ATOM 1549 N N . THR B 1 54 ? -20.578 5.906 16.812 1 94.12 54 THR B N 1
ATOM 1550 C CA . THR B 1 54 ? -21.969 5.469 16.875 1 94.12 54 THR B CA 1
ATOM 1551 C C . THR B 1 54 ? -22.859 6.57 17.453 1 94.12 54 THR B C 1
ATOM 1553 O O . THR B 1 54 ? -22.359 7.52 18.047 1 94.12 54 THR B O 1
ATOM 1556 N N . ARG B 1 55 ? -24.234 6.418 17.297 1 92 55 ARG B N 1
ATOM 1557 C CA . ARG B 1 55 ? -25.203 7.434 17.703 1 92 55 ARG B CA 1
ATOM 1558 C C . ARG B 1 55 ? -25.297 7.52 19.219 1 92 55 ARG B C 1
ATOM 1560 O O . ARG B 1 55 ? -25.578 8.586 19.781 1 92 55 ARG B O 1
ATOM 1567 N N . LYS B 1 56 ? -25.031 6.578 19.797 1 96 56 LYS B N 1
ATOM 1568 C CA . LYS B 1 56 ? -25.219 6.512 21.25 1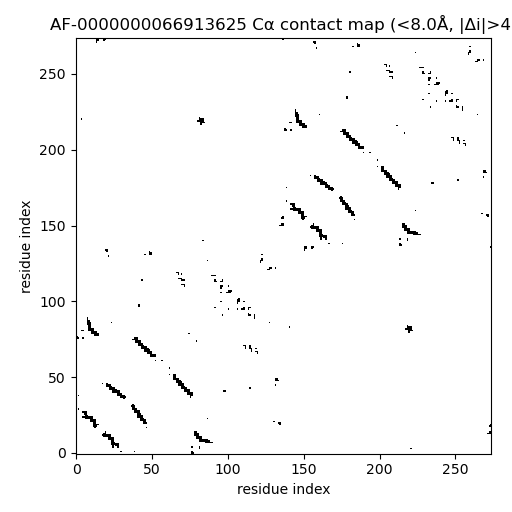 96 56 LYS B CA 1
ATOM 1569 C C . LYS B 1 56 ? -24.047 7.172 21.969 1 96 56 LYS B C 1
ATOM 1571 O O . LYS B 1 56 ? -24.156 7.473 23.172 1 96 56 LYS B O 1
ATOM 1576 N N . MET B 1 57 ? -23.078 7.438 21.234 1 95.62 57 MET B N 1
ATOM 1577 C CA . MET B 1 57 ? -21.859 7.953 21.859 1 95.62 57 MET B CA 1
ATOM 1578 C C . MET B 1 57 ? -22.031 9.422 22.25 1 95.62 57 MET B C 1
ATOM 1580 O O . MET B 1 57 ? -22.672 10.188 21.531 1 95.62 57 MET B O 1
ATOM 1584 N N . GLY B 1 58 ? -21.5 9.914 23.328 1 95.56 58 GLY B N 1
ATOM 1585 C CA . GLY B 1 58 ? -21.516 11.297 23.766 1 95.56 58 GLY B CA 1
ATOM 1586 C C . GLY B 1 58 ? -20.672 12.211 22.906 1 95.56 58 GLY B C 1
ATOM 1587 O O . GLY B 1 58 ? -19.859 11.742 22.109 1 95.56 58 GLY B O 1
ATOM 1588 N N . LYS B 1 59 ? -20.859 13.438 23.172 1 94.88 59 LYS B N 1
ATOM 1589 C CA . LYS B 1 59 ? -20.188 14.445 22.359 1 94.88 59 LYS B CA 1
ATOM 1590 C C . LYS B 1 59 ? -18.672 14.344 22.5 1 94.88 59 LYS B C 1
ATOM 1592 O O . LYS B 1 59 ? -17.938 14.398 21.516 1 94.88 59 LYS B O 1
ATOM 1597 N N . HIS B 1 60 ? -18.188 14.25 23.719 1 95.19 60 HIS B N 1
ATOM 1598 C CA . HIS B 1 60 ? -16.75 14.203 23.969 1 95.19 60 HIS B CA 1
ATOM 1599 C C . HIS B 1 60 ? -16.109 13 23.297 1 95.19 60 HIS B C 1
ATOM 1601 O O . HIS B 1 60 ? -15.031 13.117 22.688 1 95.19 60 HIS B O 1
ATOM 1607 N N . LYS B 1 61 ? -16.781 11.883 23.297 1 94.38 61 LYS B N 1
ATOM 1608 C CA . LYS B 1 61 ? -16.281 10.656 22.688 1 94.38 61 LYS B CA 1
ATOM 1609 C C . LYS B 1 61 ? -16.297 10.758 21.156 1 94.38 61 LYS B C 1
ATOM 1611 O O . LYS B 1 61 ? -15.367 10.297 20.5 1 94.38 61 LYS B O 1
ATOM 1616 N N . ARG B 1 62 ? -17.234 11.453 20.656 1 95.12 62 ARG B N 1
ATOM 1617 C CA . ARG B 1 62 ? -17.328 11.641 19.219 1 95.12 62 ARG B CA 1
ATOM 1618 C C . ARG B 1 62 ? 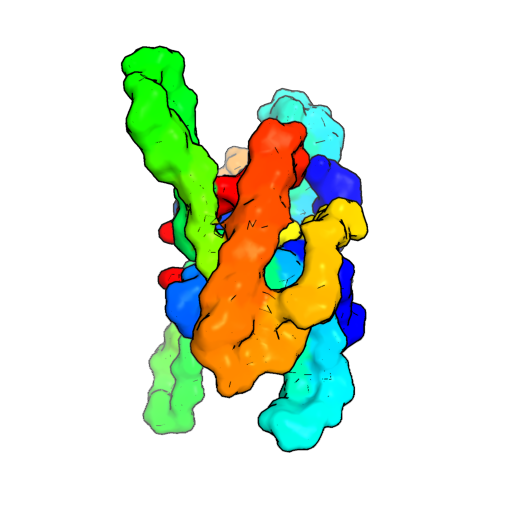-16.188 12.5 18.703 1 95.12 62 ARG B C 1
ATOM 1620 O O . ARG B 1 62 ? -15.602 12.188 17.656 1 95.12 62 ARG B O 1
ATOM 1627 N N . ILE B 1 63 ? -15.938 13.508 19.422 1 93.38 63 ILE B N 1
ATOM 1628 C CA . ILE B 1 63 ? -14.859 14.414 19.016 1 93.38 63 ILE B CA 1
ATOM 1629 C C . ILE B 1 63 ? -13.523 13.68 19.078 1 93.38 63 ILE B C 1
ATOM 1631 O O . ILE B 1 63 ? -12.727 13.758 18.141 1 93.38 63 ILE B O 1
ATOM 1635 N N . HIS B 1 64 ? -13.344 12.938 20.125 1 94.31 64 HIS B N 1
ATOM 1636 C CA . HIS B 1 64 ? -12.102 12.203 20.328 1 94.31 64 HIS B CA 1
ATOM 1637 C C . HIS B 1 64 ? -11.883 11.172 19.219 1 94.31 64 HIS B C 1
ATOM 1639 O O . HIS B 1 64 ? -10.781 11.055 18.688 1 94.31 64 HIS B O 1
ATOM 1645 N N . ARG B 1 65 ? -12.938 10.617 18.781 1 95.44 65 ARG B N 1
ATOM 1646 C CA . ARG B 1 65 ? -12.852 9.539 17.797 1 95.44 65 ARG B CA 1
ATOM 1647 C C . ARG B 1 65 ? -12.719 10.094 16.391 1 95.44 65 ARG B C 1
ATOM 1649 O O . ARG B 1 65 ? -12.242 9.398 15.492 1 95.44 65 ARG B O 1
ATOM 1656 N N . SER B 1 66 ? -13.086 11.32 16.203 1 95.31 66 SER B N 1
ATOM 1657 C CA . SER B 1 66 ? -13.047 11.898 14.867 1 95.31 66 SER B CA 1
ATOM 1658 C C . SER B 1 66 ? -11.781 12.719 14.648 1 95.31 66 SER B C 1
ATOM 1660 O O . SER B 1 66 ? -11.547 13.227 13.555 1 95.31 66 SER B O 1
ATOM 1662 N N . THR B 1 67 ? -11.008 12.828 15.703 1 95.69 67 THR B N 1
ATOM 1663 C CA . THR B 1 67 ? -9.828 13.68 15.617 1 95.69 67 THR B CA 1
ATOM 1664 C C . THR B 1 67 ? -8.695 12.961 14.891 1 95.69 67 THR B C 1
ATOM 1666 O O . THR B 1 67 ? -8.406 11.797 15.172 1 95.69 67 THR B O 1
ATOM 1669 N N . ILE B 1 68 ? -8.117 13.695 13.984 1 97.25 68 ILE B N 1
ATOM 1670 C CA . ILE B 1 68 ? -7.008 13.164 13.195 1 97.25 68 ILE B CA 1
ATOM 1671 C C . ILE B 1 68 ? -5.688 13.742 13.695 1 97.25 68 ILE B C 1
ATOM 1673 O O . ILE B 1 68 ? -5.598 14.945 13.984 1 97.25 68 ILE B O 1
ATOM 1677 N N . ARG B 1 69 ? -4.715 12.883 13.875 1 97.69 69 ARG B N 1
ATOM 1678 C CA . ARG B 1 69 ? -3.352 13.328 14.148 1 97.69 69 ARG B CA 1
ATOM 1679 C C . ARG B 1 69 ? -2.461 13.148 12.922 1 97.69 69 ARG B C 1
ATOM 1681 O O . ARG B 1 69 ? -2.211 12.016 12.492 1 97.69 69 ARG B O 1
ATOM 1688 N N . PRO B 1 70 ? -2.045 14.242 12.406 1 98.12 70 PRO B N 1
ATOM 1689 C CA . PRO B 1 70 ? -1.219 14.141 11.203 1 98.12 70 PRO B CA 1
ATOM 1690 C C . PRO B 1 70 ? 0.274 14.062 11.516 1 98.12 70 PRO B C 1
ATOM 1692 O O . PRO B 1 70 ? 0.67 14.148 12.68 1 98.12 70 PRO B O 1
ATOM 1695 N N . PHE B 1 71 ? 1.084 13.812 10.539 1 98 71 PHE B N 1
ATOM 1696 C CA . PHE B 1 71 ? 2.527 14.016 10.562 1 98 71 PHE B CA 1
ATOM 1697 C C . PHE B 1 71 ? 3.012 14.656 9.266 1 98 71 PHE B C 1
ATOM 1699 O O . PHE B 1 71 ? 2.352 14.547 8.234 1 98 71 PHE B O 1
ATOM 1706 N N . LEU B 1 72 ? 4.004 15.359 9.375 1 97.81 72 LEU B N 1
ATOM 1707 C CA . LEU B 1 72 ? 4.68 15.992 8.242 1 97.81 72 LEU B CA 1
ATOM 1708 C C . LEU B 1 72 ? 6.16 15.625 8.219 1 97.81 72 LEU B C 1
ATOM 1710 O O . LEU B 1 72 ? 6.875 15.859 9.195 1 97.81 72 LEU B O 1
ATOM 1714 N N . LYS B 1 73 ? 6.582 15.055 7.055 1 97 73 LYS B N 1
ATOM 1715 C CA . LYS B 1 73 ? 7.953 14.555 7.027 1 97 73 LYS B CA 1
ATOM 1716 C C . LYS B 1 73 ? 8.484 14.484 5.598 1 97 73 LYS B C 1
ATOM 1718 O O . LYS B 1 73 ? 7.703 14.398 4.645 1 97 73 LYS B O 1
ATOM 1723 N N . ILE B 1 74 ? 9.789 14.555 5.516 1 95.81 74 ILE B N 1
ATOM 1724 C CA . ILE B 1 74 ? 10.469 14.367 4.238 1 95.81 74 ILE B CA 1
ATOM 1725 C C . ILE B 1 74 ? 10.891 12.906 4.09 1 95.81 74 ILE B C 1
ATOM 1727 O O . ILE B 1 74 ? 11.492 12.336 5.004 1 95.81 74 ILE B O 1
ATOM 1731 N N . TYR B 1 75 ? 10.57 12.328 2.943 1 95.5 75 TYR B N 1
ATOM 1732 C CA . TYR B 1 75 ? 10.914 10.93 2.713 1 95.5 75 TYR B CA 1
ATOM 1733 C C . TYR B 1 75 ? 11.711 10.766 1.427 1 95.5 75 TYR B C 1
ATOM 1735 O O . TYR B 1 75 ? 11.438 11.438 0.428 1 95.5 75 TYR B O 1
ATOM 1743 N N . ASN B 1 76 ? 12.734 9.867 1.564 1 94.25 76 ASN B N 1
ATOM 1744 C CA . ASN B 1 76 ? 13.289 9.32 0.328 1 94.25 76 ASN B CA 1
ATOM 1745 C C . ASN B 1 76 ? 12.219 8.594 -0.484 1 94.25 76 ASN B C 1
ATOM 1747 O O . ASN B 1 76 ? 11.383 7.887 0.079 1 94.25 76 ASN B O 1
ATOM 1751 N N . TYR B 1 77 ? 12.227 8.805 -1.802 1 94.56 77 TYR B N 1
ATOM 1752 C CA . TYR B 1 77 ? 11.242 8.133 -2.643 1 94.56 77 TYR B CA 1
ATOM 1753 C C . TYR B 1 77 ? 11.227 6.633 -2.365 1 94.56 77 TYR B C 1
ATOM 1755 O O . TYR B 1 77 ? 10.172 6 -2.391 1 94.56 77 TYR B O 1
ATOM 1763 N N . SER B 1 78 ? 12.273 6.027 -2.037 1 91.88 78 SER B N 1
ATOM 1764 C CA . SER B 1 78 ? 12.383 4.59 -1.823 1 91.88 78 SER B CA 1
ATOM 1765 C C . SER B 1 78 ? 11.586 4.148 -0.603 1 91.88 78 SER B C 1
ATOM 1767 O O . SER B 1 78 ? 11.297 2.959 -0.441 1 91.88 78 SER B O 1
ATOM 1769 N N . HIS B 1 79 ? 11.203 5.078 0.199 1 95.44 79 HIS B N 1
ATOM 1770 C CA . HIS B 1 79 ? 10.469 4.766 1.418 1 95.44 79 HIS B CA 1
ATOM 1771 C C . HIS B 1 79 ? 8.969 4.992 1.23 1 95.44 79 HIS B C 1
ATOM 1773 O O . HIS B 1 79 ? 8.211 4.977 2.201 1 95.44 79 HIS B O 1
ATOM 1779 N N . LEU B 1 80 ? 8.68 5.172 0.029 1 96.31 80 LEU B N 1
ATOM 1780 C CA . LEU B 1 80 ? 7.273 5.418 -0.269 1 96.31 80 LEU B CA 1
ATOM 1781 C C . LEU B 1 80 ? 6.77 4.449 -1.335 1 96.31 80 LEU B C 1
ATOM 1783 O O . LEU B 1 80 ? 7.465 4.188 -2.32 1 96.31 80 LEU B O 1
ATOM 1787 N N . LEU B 1 81 ? 5.594 3.975 -1.07 1 95.19 81 LEU B N 1
ATOM 1788 C CA . LEU B 1 81 ? 4.902 3.191 -2.088 1 95.19 81 LEU B CA 1
ATOM 1789 C C . LEU B 1 81 ? 3.791 4.008 -2.74 1 95.19 81 LEU B C 1
ATOM 1791 O O . LEU B 1 81 ? 2.773 4.297 -2.107 1 95.19 81 LEU B O 1
ATOM 1795 N N . PRO B 1 82 ? 4.008 4.344 -3.988 1 96.12 82 PRO B N 1
ATOM 1796 C CA . PRO B 1 82 ? 2.986 5.164 -4.645 1 96.12 82 PRO B CA 1
ATOM 1797 C C . PRO B 1 82 ? 1.731 4.367 -4.996 1 96.12 82 PRO B C 1
ATOM 1799 O O . PRO B 1 82 ? 1.828 3.246 -5.504 1 96.12 82 PRO B O 1
ATOM 1802 N N . THR B 1 83 ? 0.621 4.957 -4.766 1 96.75 83 THR B N 1
ATOM 1803 C CA . THR B 1 83 ? -0.651 4.336 -5.125 1 96.75 83 THR B CA 1
ATOM 1804 C C . THR B 1 83 ? -1.246 5.004 -6.363 1 96.75 83 THR B C 1
ATOM 1806 O O . THR B 1 83 ? -0.743 6.031 -6.824 1 96.75 83 THR B O 1
ATOM 1809 N N . ARG B 1 84 ? -2.324 4.461 -6.887 1 95.19 84 ARG B N 1
ATOM 1810 C CA . ARG B 1 84 ? -2.996 5.039 -8.047 1 95.19 84 ARG B CA 1
ATOM 1811 C C . ARG B 1 84 ? -3.988 6.117 -7.625 1 95.19 84 ARG B C 1
ATOM 1813 O O . ARG B 1 84 ? -4.613 6.758 -8.477 1 95.19 84 ARG B O 1
ATOM 1820 N N . TYR B 1 85 ? -4.078 6.285 -6.395 1 93.19 85 TYR B N 1
ATOM 1821 C CA . TYR B 1 85 ? -5.012 7.285 -5.891 1 93.19 85 TYR B CA 1
ATOM 1822 C C . TYR B 1 85 ? -4.355 8.656 -5.828 1 93.19 85 TYR B C 1
ATOM 1824 O O . TYR B 1 85 ? -3.178 8.773 -5.477 1 93.19 85 TYR B O 1
ATOM 1832 N N . LYS B 1 86 ? -5.164 9.641 -6.184 1 92.5 86 LYS B N 1
ATOM 1833 C CA . LYS B 1 86 ? -4.711 11.023 -6.156 1 92.5 86 LYS B CA 1
ATOM 1834 C C . LYS B 1 86 ? -5.754 11.93 -5.512 1 92.5 86 LYS B C 1
ATOM 1836 O O . LYS B 1 86 ? -6.957 11.711 -5.664 1 92.5 86 LYS B O 1
ATOM 1841 N N . VAL B 1 87 ? -5.223 12.852 -4.789 1 91.94 87 VAL B N 1
ATOM 1842 C CA . VAL B 1 87 ? -6.051 13.938 -4.277 1 91.94 87 VAL B CA 1
ATOM 1843 C C . VAL B 1 87 ? -5.672 15.242 -4.969 1 91.94 87 VAL B C 1
ATOM 1845 O O . VAL B 1 87 ? -4.625 15.82 -4.68 1 91.94 87 VAL B O 1
ATOM 1848 N N . ALA B 1 88 ? -6.406 15.625 -5.965 1 79.62 88 ALA B N 1
ATOM 1849 C CA . ALA B 1 88 ? -6.039 16.734 -6.844 1 79.62 88 ALA B CA 1
ATOM 1850 C C . ALA B 1 88 ? -6.383 18.078 -6.211 1 79.62 88 ALA B C 1
ATOM 1852 O O . ALA B 1 88 ? -5.715 19.078 -6.465 1 79.62 88 ALA B O 1
ATOM 1853 N N . ASP B 1 89 ? -7.344 18.125 -5.371 1 84 89 ASP B N 1
ATOM 1854 C CA . ASP B 1 89 ? -7.883 19.422 -4.98 1 84 89 ASP B CA 1
ATOM 1855 C C . ASP B 1 89 ? -7.512 19.766 -3.539 1 84 89 ASP B C 1
ATOM 1857 O O . ASP B 1 89 ? -8.281 20.422 -2.832 1 84 89 ASP B O 1
ATOM 1861 N N . PHE B 1 90 ? -6.363 19.297 -3.156 1 82.19 90 PHE B N 1
ATOM 1862 C CA . PHE B 1 90 ? -6.047 19.688 -1.786 1 82.19 90 PHE B CA 1
ATOM 1863 C C . PHE B 1 90 ? -5.367 21.047 -1.747 1 82.19 90 PHE B C 1
ATOM 1865 O O . PHE B 1 90 ? -4.594 21.391 -2.646 1 82.19 90 PHE B O 1
ATOM 1872 N N . THR B 1 91 ? -5.809 21.844 -0.867 1 85.62 91 THR B N 1
ATOM 1873 C CA . THR B 1 91 ? -5.289 23.203 -0.703 1 85.62 91 THR B CA 1
ATOM 1874 C C . THR B 1 91 ? -4.566 23.344 0.632 1 85.62 91 THR B C 1
ATOM 1876 O O . THR B 1 91 ? -5.004 22.797 1.646 1 85.62 91 THR B O 1
ATOM 1879 N N . TYR B 1 92 ? -3.469 23.922 0.551 1 86.19 92 TYR B N 1
ATOM 1880 C CA . TYR B 1 92 ? -2.695 24.188 1.757 1 86.19 92 TYR B CA 1
ATOM 1881 C C . TYR B 1 92 ? -1.885 25.469 1.608 1 86.19 92 TYR B C 1
ATOM 1883 O O . TYR B 1 92 ? -1.733 25.984 0.501 1 86.19 92 TYR B O 1
ATOM 1891 N N . ASP B 1 93 ? -1.546 26.047 2.705 1 92.31 93 ASP B N 1
ATOM 1892 C CA . ASP B 1 93 ? -0.714 27.25 2.709 1 92.31 93 ASP B CA 1
ATOM 1893 C C . ASP B 1 93 ? 0.745 26.906 2.414 1 92.31 93 ASP B C 1
ATOM 1895 O O . ASP B 1 93 ? 1.448 26.359 3.273 1 92.31 93 ASP B O 1
ATOM 1899 N N . LYS B 1 94 ? 1.255 27.312 1.304 1 91.56 94 LYS B N 1
ATOM 1900 C CA . LYS B 1 94 ? 2.594 26.969 0.833 1 91.56 94 LYS B CA 1
ATOM 1901 C C . LYS B 1 94 ? 3.666 27.656 1.674 1 91.56 94 LYS B C 1
ATOM 1903 O O . LYS B 1 94 ? 4.82 27.219 1.695 1 91.56 94 LYS B O 1
ATOM 1908 N N . LYS B 1 95 ? 3.236 28.734 2.271 1 94.12 95 LYS B N 1
ATOM 1909 C CA . LYS B 1 95 ? 4.191 29.469 3.102 1 94.12 95 LYS B CA 1
ATOM 1910 C C . LYS B 1 95 ? 4.441 28.734 4.422 1 94.12 95 LYS B C 1
ATOM 1912 O O . LYS B 1 95 ? 5.516 28.859 5.008 1 94.12 95 LYS B O 1
ATOM 1917 N N . ILE B 1 96 ? 3.486 28 4.82 1 95.75 96 ILE B N 1
ATOM 1918 C CA . ILE B 1 96 ? 3.578 27.328 6.109 1 95.75 96 ILE B CA 1
ATOM 1919 C C . ILE B 1 96 ? 4.109 25.906 5.918 1 95.75 96 ILE B C 1
ATOM 1921 O O . ILE B 1 96 ? 5.047 25.484 6.602 1 95.75 96 ILE B O 1
ATOM 1925 N N . ILE B 1 97 ? 3.504 25.188 4.941 1 95.75 97 ILE B N 1
ATOM 1926 C CA . ILE B 1 97 ? 3.91 23.812 4.672 1 95.75 97 ILE B CA 1
ATOM 1927 C C . ILE B 1 97 ? 4.969 23.797 3.572 1 95.75 97 ILE B C 1
ATOM 1929 O O . ILE B 1 97 ? 4.645 23.891 2.387 1 95.75 97 ILE B O 1
ATOM 1933 N N . ASN B 1 98 ? 6.098 23.734 3.928 1 93.56 98 ASN B N 1
ATOM 1934 C CA . ASN B 1 98 ? 7.23 23.625 3.012 1 93.56 98 ASN B CA 1
ATOM 1935 C C . ASN B 1 98 ? 8.453 23.047 3.701 1 93.56 98 ASN B C 1
ATOM 1937 O O . ASN B 1 98 ? 8.391 22.641 4.863 1 93.56 98 ASN B O 1
ATOM 1941 N N . LYS B 1 99 ? 9.531 23 3.037 1 89.06 99 LYS B N 1
ATOM 1942 C CA . LYS B 1 99 ? 10.734 22.344 3.543 1 89.06 99 LYS B CA 1
ATOM 1943 C C . LYS B 1 99 ? 11.336 23.109 4.711 1 89.06 99 LYS B C 1
ATOM 1945 O O . LYS B 1 99 ? 12.047 22.547 5.539 1 89.06 99 LYS B O 1
ATOM 1950 N N . GLU B 1 100 ? 11.102 24.359 4.762 1 90.88 100 GLU B N 1
ATOM 1951 C CA . GLU B 1 100 ? 11.711 25.234 5.762 1 90.88 100 GLU B CA 1
ATOM 1952 C C . GLU B 1 100 ? 11.094 25 7.137 1 90.88 100 GLU B C 1
ATOM 1954 O O . GLU B 1 100 ? 11.656 25.406 8.156 1 90.88 100 GLU B O 1
ATOM 1959 N N . CYS B 1 101 ? 9.977 24.312 7.16 1 92.88 101 CYS B N 1
ATOM 1960 C CA . CYS B 1 101 ? 9.281 24.156 8.43 1 92.88 101 CYS B CA 1
ATOM 1961 C C . CYS B 1 101 ? 10.07 23.25 9.367 1 92.88 101 CYS B C 1
ATOM 1963 O O . CYS B 1 101 ? 9.875 23.297 10.586 1 92.88 101 CYS B O 1
ATOM 1965 N N . PHE B 1 102 ? 11.031 22.516 8.852 1 93 102 PHE B N 1
ATOM 1966 C CA . PHE B 1 102 ? 11.758 21.562 9.672 1 93 102 PHE B CA 1
ATOM 1967 C C . PHE B 1 102 ? 12.977 22.203 10.32 1 93 102 PHE B C 1
ATOM 1969 O O . PHE B 1 102 ? 13.648 21.594 11.148 1 93 102 PHE B O 1
ATOM 1976 N N . ARG B 1 103 ? 13.289 23.375 9.93 1 91.06 103 ARG B N 1
ATOM 1977 C CA . ARG B 1 103 ? 14.461 24.062 10.453 1 91.06 103 ARG B CA 1
ATOM 1978 C C . ARG B 1 103 ? 14.188 24.656 11.828 1 91.06 103 ARG B C 1
ATOM 1980 O O . ARG B 1 103 ? 15.109 24.922 12.594 1 91.06 103 ARG B O 1
ATOM 1987 N N . ASP B 1 104 ? 12.906 24.922 12.164 1 93.56 104 ASP B N 1
ATOM 1988 C CA . ASP B 1 104 ? 12.469 25.531 13.422 1 93.56 104 ASP B CA 1
ATOM 1989 C C . ASP B 1 104 ? 11.336 24.719 14.047 1 93.56 104 ASP B C 1
ATOM 1991 O O . ASP B 1 104 ? 10.328 24.438 13.391 1 93.56 104 ASP B O 1
ATOM 1995 N N . PRO B 1 105 ? 11.547 24.375 15.258 1 94.19 105 PRO B N 1
ATOM 1996 C CA . PRO B 1 105 ? 10.508 23.578 15.922 1 94.19 105 PRO B CA 1
ATOM 1997 C C . PRO B 1 105 ? 9.141 24.266 15.906 1 94.19 105 PRO B C 1
ATOM 1999 O O . PRO B 1 105 ? 8.117 23.594 15.742 1 94.19 105 PRO B O 1
ATOM 2002 N N . ALA B 1 106 ? 9.195 25.531 16.156 1 95.75 106 ALA B N 1
ATOM 2003 C CA . ALA B 1 106 ? 7.941 26.281 16.172 1 95.75 106 ALA B CA 1
ATOM 2004 C C . ALA B 1 106 ? 7.254 26.234 14.805 1 95.75 106 ALA B C 1
ATOM 2006 O O . ALA B 1 106 ? 6.027 26.109 14.727 1 95.75 106 ALA B O 1
ATOM 2007 N N . ARG B 1 107 ? 8.008 26.375 13.766 1 95.75 107 ARG B N 1
ATOM 2008 C CA . ARG B 1 107 ? 7.453 26.297 12.414 1 95.75 107 ARG B CA 1
ATOM 2009 C C . ARG B 1 107 ? 6.906 24.906 12.117 1 95.75 107 ARG B C 1
ATOM 2011 O O . ARG B 1 107 ? 5.883 24.766 11.445 1 95.75 107 ARG B O 1
ATOM 2018 N N . LYS B 1 108 ? 7.586 23.969 12.641 1 95.81 108 LYS B N 1
ATOM 2019 C CA . LYS B 1 108 ? 7.137 22.594 12.438 1 95.81 108 LYS B CA 1
ATOM 2020 C C . LYS B 1 108 ? 5.789 22.344 13.109 1 95.81 108 LYS B C 1
ATOM 2022 O O . LYS B 1 108 ? 4.902 21.719 12.523 1 95.81 108 LYS B O 1
ATOM 2027 N N . ILE B 1 109 ? 5.695 22.844 14.32 1 96.38 109 ILE B N 1
ATOM 2028 C CA . ILE B 1 109 ? 4.445 22.672 15.055 1 96.38 109 ILE B CA 1
ATOM 2029 C C . ILE B 1 109 ? 3.307 23.359 14.297 1 96.38 109 ILE B C 1
ATOM 2031 O O . ILE B 1 109 ? 2.225 22.781 14.148 1 96.38 109 ILE B O 1
ATOM 2035 N N . LYS B 1 110 ? 3.604 24.531 13.789 1 96.5 110 LYS B N 1
ATOM 2036 C CA . LYS B 1 110 ? 2.604 25.281 13.031 1 96.5 110 LYS B CA 1
ATOM 2037 C C . LYS B 1 110 ? 2.223 24.547 11.75 1 96.5 110 LYS B C 1
ATOM 2039 O O . LYS B 1 110 ? 1.045 24.484 11.391 1 96.5 110 LYS B O 1
ATOM 2044 N N . ALA B 1 111 ? 3.168 24.047 11.102 1 97.5 111 ALA B N 1
ATOM 2045 C CA . ALA B 1 111 ? 2.926 23.297 9.867 1 97.5 111 ALA B CA 1
ATOM 2046 C C . ALA B 1 111 ? 2.062 22.062 10.125 1 97.5 111 ALA B C 1
ATOM 2048 O O . ALA B 1 111 ? 1.131 21.781 9.367 1 97.5 111 ALA B O 1
ATOM 2049 N N . ASN B 1 112 ? 2.369 21.375 11.164 1 96.75 112 ASN B N 1
ATOM 2050 C CA . ASN B 1 112 ? 1.592 20.188 11.516 1 96.75 112 ASN B CA 1
ATOM 2051 C C . ASN B 1 112 ? 0.142 20.547 11.828 1 96.75 112 ASN B C 1
ATOM 2053 O O . ASN B 1 112 ? -0.773 19.797 11.5 1 96.75 112 ASN B O 1
ATOM 2057 N N . ARG B 1 113 ? 0.008 21.656 12.461 1 96.44 113 ARG B N 1
ATOM 2058 C CA . ARG B 1 113 ? -1.344 22.125 12.75 1 96.44 113 ARG B CA 1
ATOM 2059 C C . ARG B 1 113 ? -2.105 22.422 11.469 1 96.44 113 ARG B C 1
ATOM 2061 O O . ARG B 1 113 ? -3.303 22.141 11.367 1 96.44 113 ARG B O 1
ATOM 2068 N N . GLU B 1 114 ? -1.429 23.031 10.562 1 96.5 114 GLU B N 1
ATOM 2069 C CA . GLU B 1 114 ? -2.033 23.328 9.266 1 96.5 114 GLU B CA 1
ATOM 2070 C C . GLU B 1 114 ? -2.436 22.047 8.539 1 96.5 114 GLU B C 1
ATOM 2072 O O . GLU B 1 114 ? -3.506 21.984 7.934 1 96.5 114 GLU B O 1
ATOM 2077 N N . VAL B 1 115 ? -1.604 21.047 8.578 1 97.06 115 VAL B N 1
ATOM 2078 C CA . VAL B 1 115 ? -1.91 19.766 7.957 1 97.06 115 VAL B CA 1
ATOM 2079 C C . VAL B 1 115 ? -3.139 19.141 8.625 1 97.06 115 VAL B C 1
ATOM 2081 O O . VAL B 1 115 ? -4.02 18.609 7.945 1 97.06 115 VAL B O 1
ATOM 2084 N N . LYS B 1 116 ? -3.143 19.234 9.93 1 96.94 116 LYS B N 1
ATOM 2085 C CA . LYS B 1 116 ? -4.293 18.719 10.664 1 96.94 116 LYS B CA 1
ATOM 2086 C C . LYS B 1 116 ? -5.59 19.359 10.18 1 96.94 116 LYS B C 1
ATOM 2088 O O . LYS B 1 116 ? -6.578 18.672 9.938 1 96.94 116 LYS B O 1
ATOM 2093 N N . GLN B 1 117 ? -5.555 20.609 10.047 1 95 117 GLN B N 1
ATOM 2094 C CA . GLN B 1 117 ? -6.738 21.328 9.594 1 95 117 GLN B CA 1
ATOM 2095 C C . GLN B 1 117 ? -7.133 20.922 8.18 1 95 117 GLN B C 1
ATOM 2097 O O . GLN B 1 117 ? -8.32 20.75 7.883 1 95 117 GLN B O 1
ATOM 2102 N N . MET B 1 118 ? -6.184 20.75 7.387 1 94.12 118 MET B N 1
ATOM 2103 C CA . MET B 1 118 ? -6.414 20.328 6.008 1 94.12 118 MET B CA 1
ATOM 2104 C C . MET B 1 118 ? -7.113 18.984 5.965 1 94.12 118 MET B C 1
ATOM 2106 O O . MET B 1 118 ? -8.117 18.812 5.273 1 94.12 118 MET B O 1
ATOM 2110 N N . PHE B 1 119 ? -6.656 18.031 6.73 1 96.31 119 PHE B N 1
ATOM 2111 C CA . PHE B 1 119 ? -7.211 16.672 6.754 1 96.31 119 PHE B CA 1
ATOM 2112 C C . PHE B 1 119 ? -8.578 16.656 7.426 1 96.31 119 PHE B C 1
ATOM 2114 O O . PHE B 1 119 ? -9.5 15.984 6.961 1 96.31 119 PHE B O 1
ATOM 2121 N N . GLN B 1 120 ? -8.68 17.5 8.477 1 95.31 120 GLN B N 1
ATOM 2122 C CA . GLN B 1 120 ? -9.953 17.547 9.188 1 95.31 120 GLN B CA 1
ATOM 2123 C C . GLN B 1 120 ? -11.062 18.094 8.289 1 95.31 120 GLN B C 1
ATOM 2125 O O . GLN B 1 120 ? -12.172 17.562 8.273 1 95.31 120 GLN B O 1
ATOM 2130 N N . LYS B 1 121 ? -10.742 19.141 7.562 1 93.38 121 LYS B N 1
ATOM 2131 C CA . LYS B 1 121 ? -11.719 19.719 6.648 1 93.38 121 LYS B CA 1
ATOM 2132 C C . LYS B 1 121 ? -12.172 18.703 5.602 1 93.38 121 LYS B C 1
ATOM 2134 O O . LYS B 1 121 ? -13.367 18.562 5.336 1 93.38 121 LYS B O 1
ATOM 2139 N N . ARG B 1 122 ? -11.234 18 5.137 1 93.69 122 ARG B N 1
ATOM 2140 C CA . ARG B 1 122 ? -11.547 17 4.109 1 93.69 122 ARG B CA 1
ATOM 2141 C C . ARG B 1 122 ? -12.344 15.844 4.699 1 93.69 122 ARG B C 1
ATOM 2143 O O . ARG B 1 122 ? -13.312 15.375 4.09 1 93.69 122 ARG B O 1
ATOM 2150 N N . PHE B 1 123 ? -11.953 15.398 5.801 1 94.94 123 PHE B N 1
ATOM 2151 C CA . PHE B 1 123 ? -12.633 14.305 6.484 1 94.94 123 PHE B CA 1
ATOM 2152 C C . PHE B 1 123 ? -14.086 14.672 6.777 1 94.94 123 PHE B C 1
ATOM 2154 O O . PHE B 1 123 ? -14.992 13.891 6.512 1 94.94 123 PHE B O 1
ATOM 2161 N N . LYS B 1 124 ? -14.266 15.82 7.258 1 93.06 124 LYS B N 1
ATOM 2162 C CA . LYS B 1 124 ? -15.609 16.297 7.598 1 93.06 124 LYS B CA 1
ATOM 2163 C C . LYS B 1 124 ? -16.469 16.422 6.348 1 93.06 124 LYS B C 1
ATOM 2165 O O . LYS B 1 124 ? -17.688 16.203 6.398 1 93.06 124 LYS B O 1
ATOM 2170 N N . ALA B 1 125 ? -15.875 16.766 5.238 1 93.06 125 ALA B N 1
ATOM 2171 C CA . ALA B 1 125 ? -16.594 16.922 3.98 1 93.06 125 ALA B CA 1
ATOM 2172 C C . ALA B 1 125 ? -16.922 15.578 3.355 1 93.06 125 ALA B C 1
ATOM 2174 O O . ALA B 1 125 ? -17.656 15.5 2.365 1 93.06 125 ALA B O 1
ATOM 2175 N N . GLY B 1 126 ? -16.359 14.539 3.91 1 91.94 126 G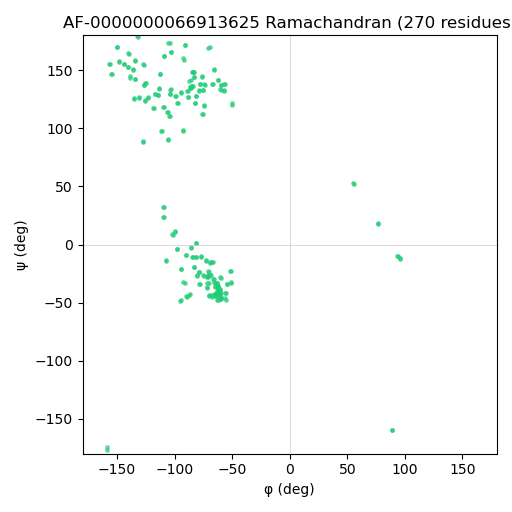LY B N 1
ATOM 2176 C CA . GLY B 1 126 ? -16.625 13.203 3.4 1 91.94 126 GLY B CA 1
ATOM 2177 C C . GLY B 1 126 ? -15.883 12.898 2.113 1 91.94 126 GLY B C 1
ATOM 2178 O O . GLY B 1 126 ? -16.312 12.039 1.338 1 91.94 126 GLY B O 1
ATOM 2179 N N . LYS B 1 127 ? -14.844 13.711 1.88 1 92.12 127 LYS B N 1
ATOM 2180 C CA . LYS B 1 127 ? -14.07 13.508 0.663 1 92.12 127 LYS B CA 1
ATOM 2181 C C . LYS B 1 127 ? -12.961 12.477 0.881 1 92.12 127 LYS B C 1
ATOM 2183 O O . LYS B 1 127 ? -12.289 12.492 1.914 1 92.12 127 LYS B O 1
ATOM 2188 N N . ASN B 1 128 ? -12.797 11.539 -0.095 1 91.5 128 ASN B N 1
ATOM 2189 C CA . ASN B 1 128 ? -11.734 10.539 -0.074 1 91.5 128 ASN B CA 1
ATOM 2190 C C . ASN B 1 128 ? -11.766 9.719 1.215 1 91.5 128 ASN B C 1
ATOM 2192 O O . ASN B 1 128 ? -10.742 9.586 1.889 1 91.5 128 ASN B O 1
ATOM 2196 N N . LYS B 1 129 ? -12.891 9.164 1.55 1 90.75 129 LYS B N 1
ATOM 2197 C CA . LYS B 1 129 ? -13.078 8.414 2.787 1 90.75 129 LYS B CA 1
ATOM 2198 C C . LYS B 1 129 ? -12.031 7.305 2.916 1 90.75 129 LYS B C 1
ATOM 2200 O O . LYS B 1 129 ? -11.578 7.004 4.02 1 90.75 129 LYS B O 1
ATOM 2205 N N . TRP B 1 130 ? -11.641 6.723 1.831 1 89.5 130 TRP B N 1
ATOM 2206 C CA . TRP B 1 130 ? -10.656 5.641 1.811 1 89.5 130 TRP B CA 1
ATOM 2207 C C . TRP B 1 130 ? -9.328 6.098 2.395 1 89.5 130 TRP B C 1
ATOM 2209 O O . TRP B 1 130 ? -8.609 5.309 3.01 1 89.5 130 TRP B O 1
ATOM 2219 N N . PHE B 1 131 ? -9.016 7.383 2.277 1 94.62 131 PHE B N 1
ATOM 2220 C CA . PHE B 1 131 ? -7.75 7.93 2.736 1 94.62 131 PHE B CA 1
ATOM 2221 C C . PHE B 1 131 ? -7.691 7.957 4.258 1 94.62 131 PHE B C 1
ATOM 2223 O O . PHE B 1 131 ? -6.621 7.785 4.848 1 94.62 131 PHE B O 1
ATOM 2230 N N . PHE B 1 132 ? -8.797 8.055 4.883 1 96.25 132 PHE B N 1
ATOM 2231 C CA . PHE B 1 132 ? -8.836 8.266 6.324 1 96.25 132 PHE B CA 1
ATOM 2232 C C . PHE B 1 132 ? -9.156 6.961 7.051 1 96.25 132 PHE B C 1
ATOM 2234 O O . PHE B 1 132 ? -9.375 6.953 8.266 1 96.25 132 PHE B O 1
ATOM 2241 N N . THR B 1 133 ? -9.148 5.863 6.301 1 93.56 133 THR B N 1
ATOM 2242 C CA . THR B 1 133 ? -9.367 4.547 6.895 1 93.56 133 THR B CA 1
ATOM 2243 C C . THR B 1 133 ? -8.039 3.828 7.113 1 93.56 133 THR B C 1
ATOM 2245 O O . THR B 1 133 ? -7.234 3.701 6.184 1 93.56 133 THR B O 1
ATOM 2248 N N . LYS B 1 134 ? -7.84 3.355 8.352 1 93.5 134 LYS B N 1
ATOM 2249 C CA . LYS B 1 134 ? -6.59 2.676 8.688 1 93.5 134 LYS B CA 1
ATOM 2250 C C . LYS B 1 134 ? -6.473 1.347 7.949 1 93.5 134 LYS B C 1
ATOM 2252 O O . LYS B 1 134 ? -7.441 0.592 7.855 1 93.5 134 LYS B O 1
ATOM 2257 N N . LEU B 1 135 ? -5.266 1.107 7.469 1 90.88 135 LEU B N 1
ATOM 2258 C CA . LEU B 1 135 ? -4.984 -0.193 6.871 1 90.88 135 LEU B CA 1
ATOM 2259 C C . LEU B 1 135 ? -4.676 -1.23 7.945 1 90.88 135 LEU B C 1
ATOM 2261 O O . LEU B 1 135 ? -3.873 -0.976 8.844 1 90.88 135 LEU B O 1
ATOM 2265 N N . ARG B 1 136 ? -5.305 -2.266 7.902 1 84.19 136 ARG B N 1
ATOM 2266 C CA . ARG B 1 136 ? -5.133 -3.273 8.945 1 84.19 136 ARG B CA 1
ATOM 2267 C C . ARG B 1 136 ? -4.328 -4.461 8.43 1 84.19 136 ARG B C 1
ATOM 2269 O O . ARG B 1 136 ? -4.871 -5.344 7.762 1 84.19 136 ARG B O 1
ATOM 2276 N N . PHE B 1 137 ? -3.018 -4.375 8.586 1 83.31 137 PHE B N 1
ATOM 2277 C CA . PHE B 1 137 ? -2.148 -5.473 8.18 1 83.31 137 PHE B CA 1
ATOM 2278 C C . PHE B 1 137 ? -1.77 -6.336 9.375 1 83.31 137 PHE B C 1
ATOM 2280 O O . PHE B 1 137 ? -1.768 -5.867 10.516 1 83.31 137 PHE B O 1
#

Foldseek 3Di:
DQVPDDFQWKKAFCDDPRHQWIWGFHDWDCPADPVGRATKTKIKTWRDFADDDDPVDDPVVNCVRHATQIAIDMDHPVRIGTDPDGGDDQDFDDVLDDPCLVVDPVSRVVNRVRSRVSVSVCVVVVHPVVNRDGDDD/DQVVDDFQWKKAFCDDPRHQWIWGFHDWDCPADPVGRATKTKIKTWRDFADDDDPVDDPVVNCVRHATQIAIDMDHPVRIGTDPDGGDDQDFDDVLDDPCLVVDVVSRVSNRVRSRVSVSVCVVVVHPVVNRDGDDD

Organism: Trichuris trichiura (NCBI:txid36087)

Solvent-accessible surface area (backbone atoms only — not comparable to full-atom values): 15289 Å² total; per-residue (Å²): 116,66,87,77,61,45,60,26,28,30,28,34,28,48,52,72,94,53,29,59,26,47,28,32,29,67,40,68,38,67,62,57,42,98,86,36,83,50,42,28,30,39,29,45,28,48,71,37,59,45,49,90,76,63,88,86,53,52,70,72,57,44,51,61,29,58,46,60,38,51,45,71,48,78,40,52,53,89,38,44,45,54,32,68,50,68,47,84,82,74,71,76,60,64,87,48,56,50,82,70,18,76,79,34,72,70,43,34,54,50,26,40,51,52,49,29,50,46,51,49,55,35,53,74,69,61,51,66,60,73,72,52,51,77,75,65,104,116,67,88,77,62,46,61,28,28,29,28,33,29,50,53,74,94,53,30,60,25,47,29,32,28,68,39,69,37,68,63,59,43,96,88,36,84,51,41,28,30,40,31,45,28,48,72,38,59,44,50,90,75,63,88,84,55,51,70,71,57,44,51,63,30,58,46,61,38,51,44,70,47,78,40,52,52,88,38,45,44,54,34,69,48,68,47,85,83,74,74,76,59,65,89,48,56,50,81,70,19,74,78,34,72,68,43,34,53,51,26,40,51,53,49,28,50,46,53,49,54,36,54,74,69,62,50,65,58,74,73,53,50,77,75,65,103